Protein AF-0000000066216600 (afdb_homodimer)

Organism: Streptomyces coelicolor (strain ATCC BAA-471 / A3(2) / M145) (NCBI:txid100226)

pLDDT: mean 81.57, std 23.66, range [32.12, 98.88]

Nearest PDB structures (foldseek):
  4dam-assembly2_H  TM=9.695E-01  e=1.924E-20  Streptomyces coelicolor
  4dam-assembly1_B  TM=9.588E-01  e=8.664E-20  Streptomyces coelicolor
  4dam-assembly2_E  TM=9.273E-01  e=1.691E-19  Streptomyces coelicolor
  7f5y-assembly1_B-2  TM=8.969E-01  e=2.920E-12  Mycobacterium tuberculosis H37Rv
  3a5u-assembly1_A-2  TM=8.665E-01  e=4.738E-11  Mycolicibacterium smegmatis MC2 155

Structure (mmCIF, N/CA/C/O backbone):
data_AF-0000000066216600-model_v1
#
loop_
_entity.id
_entity.type
_entity.pdbx_description
1 polymer 'Single-stranded DNA-binding protein 1'
#
loop_
_atom_site.group_PDB
_atom_site.id
_atom_site.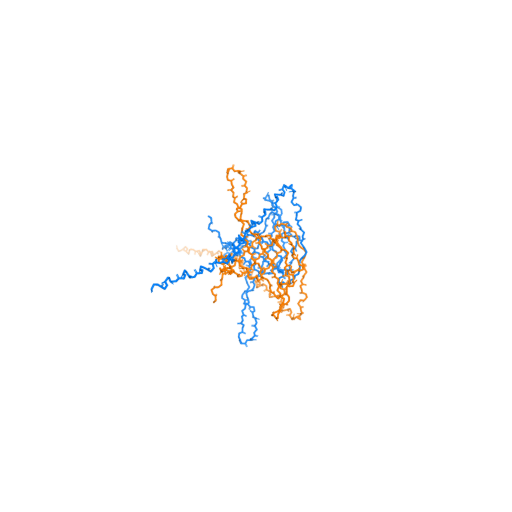type_symbol
_atom_site.label_atom_id
_atom_site.label_alt_id
_atom_site.label_comp_id
_atom_site.label_asym_id
_atom_site.label_entity_id
_atom_site.label_seq_id
_atom_site.pdbx_PDB_ins_code
_atom_site.Cartn_x
_atom_site.Cartn_y
_atom_site.Cartn_z
_atom_site.occupancy
_atom_site.B_iso_or_equiv
_atom_site.auth_seq_id
_atom_site.auth_comp_id
_atom_site.auth_asym_id
_atom_site.auth_atom_id
_atom_site.pdbx_PDB_model_num
ATOM 1 N N . MET A 1 1 ? 16.781 1.41 16.281 1 51.78 1 MET A N 1
ATOM 2 C CA . MET A 1 1 ? 15.766 2.422 16.031 1 51.78 1 MET A CA 1
ATOM 3 C C . MET A 1 1 ? 14.367 1.808 16.078 1 51.78 1 MET A C 1
ATOM 5 O O . MET A 1 1 ? 14.07 0.881 15.328 1 51.78 1 MET A O 1
ATOM 9 N N . ASN A 1 2 ? 13.555 1.919 17.234 1 74.75 2 ASN A N 1
ATOM 10 C CA . ASN A 1 2 ? 12.281 1.439 17.781 1 74.75 2 ASN A CA 1
ATOM 11 C C . ASN A 1 2 ? 11.094 2.074 17.062 1 74.75 2 ASN A C 1
ATOM 13 O O . ASN A 1 2 ? 10.359 2.861 17.656 1 74.75 2 ASN A O 1
ATOM 17 N N . GLU A 1 3 ? 11.023 2.059 15.641 1 87 3 GLU A N 1
ATOM 18 C CA . GLU A 1 3 ? 9.914 2.666 14.906 1 87 3 GLU A CA 1
ATOM 19 C C . GLU A 1 3 ? 8.773 1.675 14.719 1 87 3 GLU A C 1
ATOM 21 O O . GLU A 1 3 ? 9 0.468 14.617 1 87 3 GLU A O 1
ATOM 26 N N . THR A 1 4 ? 7.547 2.264 14.852 1 94.94 4 THR A N 1
ATOM 27 C CA . THR A 1 4 ? 6.355 1.477 14.547 1 94.94 4 THR A CA 1
ATOM 28 C C . THR A 1 4 ? 5.934 1.67 13.094 1 94.94 4 THR A C 1
ATOM 30 O O . THR A 1 4 ? 5.477 2.75 12.711 1 94.94 4 THR A O 1
ATOM 33 N N . MET A 1 5 ? 6.191 0.545 12.312 1 96.25 5 MET A N 1
ATOM 34 C CA . MET A 1 5 ? 5.746 0.57 10.922 1 96.25 5 MET A CA 1
ATOM 35 C C . MET A 1 5 ? 4.312 0.067 10.805 1 96.25 5 MET A C 1
ATOM 37 O O . MET A 1 5 ? 3.961 -0.966 11.375 1 96.25 5 MET A O 1
ATOM 41 N N . ILE A 1 6 ? 3.445 0.837 10.078 1 97.44 6 ILE A N 1
ATOM 42 C CA . ILE A 1 6 ? 2.064 0.407 9.875 1 97.44 6 ILE A CA 1
ATOM 43 C C . ILE A 1 6 ? 1.71 0.484 8.391 1 97.44 6 ILE A C 1
ATOM 45 O O . ILE A 1 6 ? 2.441 1.087 7.602 1 97.44 6 ILE A O 1
ATOM 49 N N . CYS A 1 7 ? 0.667 -0.237 8.047 1 98.25 7 CYS A N 1
ATOM 50 C CA . CYS A 1 7 ? -0.015 -0.102 6.766 1 98.25 7 CYS A CA 1
ATOM 51 C C . CYS A 1 7 ? -1.488 0.235 6.965 1 98.25 7 CYS A C 1
ATOM 53 O O . CYS A 1 7 ? -2.199 -0.469 7.684 1 98.25 7 CYS A O 1
ATOM 55 N N . ALA A 1 8 ? -1.918 1.329 6.348 1 98.19 8 ALA A N 1
ATOM 56 C CA . ALA A 1 8 ? -3.305 1.775 6.453 1 98.19 8 ALA A CA 1
ATOM 57 C C . ALA A 1 8 ? -3.973 1.826 5.082 1 98.19 8 ALA A C 1
ATOM 59 O O . ALA A 1 8 ? -3.379 2.307 4.113 1 98.19 8 ALA A O 1
ATOM 60 N N . VAL A 1 9 ? -5.141 1.225 5.051 1 98.25 9 VAL A N 1
ATOM 61 C CA . VAL A 1 9 ? -5.973 1.313 3.857 1 98.25 9 VAL A CA 1
ATOM 62 C C . VAL A 1 9 ? -7.195 2.18 4.145 1 98.25 9 VAL A C 1
ATOM 64 O O . VAL A 1 9 ? -7.973 1.89 5.059 1 98.25 9 VAL A O 1
ATOM 67 N N . GLY A 1 10 ? -7.316 3.289 3.383 1 98.44 10 GLY A N 1
ATOM 68 C CA . GLY A 1 10 ? -8.391 4.234 3.631 1 98.44 10 GLY A CA 1
ATOM 69 C C . GLY A 1 10 ? -8.633 5.184 2.473 1 98.44 10 GLY A C 1
ATOM 70 O O . GLY A 1 10 ? -8.32 4.863 1.324 1 98.44 10 GLY A O 1
ATOM 71 N N . ASN A 1 11 ? -9.359 6.258 2.797 1 98.62 11 ASN A N 1
ATOM 72 C CA . ASN A 1 11 ? -9.688 7.262 1.792 1 98.62 11 ASN A CA 1
ATOM 73 C C . ASN A 1 11 ? -9.078 8.617 2.131 1 98.62 11 ASN A C 1
ATOM 75 O O . ASN A 1 11 ? -9.062 9.023 3.293 1 98.62 11 ASN A O 1
ATOM 79 N N . VAL A 1 12 ? -8.594 9.172 1.104 1 98.81 12 VAL A N 1
ATOM 80 C CA . VAL A 1 12 ? -8.141 10.555 1.261 1 98.81 12 VAL A CA 1
ATOM 81 C C . VAL A 1 12 ? -9.305 11.438 1.703 1 98.81 12 VAL A C 1
ATOM 83 O O . VAL A 1 12 ? -10.312 11.555 0.992 1 98.81 12 VAL A O 1
ATOM 86 N N . ALA A 1 13 ? -9.102 12.102 2.83 1 98.75 13 ALA A N 1
ATOM 87 C CA . ALA A 1 13 ? -10.227 12.828 3.412 1 98.75 13 ALA A CA 1
ATOM 88 C C . ALA A 1 13 ? -10.117 14.328 3.135 1 98.75 13 ALA A C 1
ATOM 90 O O . ALA A 1 13 ? -11.117 15.055 3.199 1 98.75 13 ALA A O 1
ATOM 91 N N . THR A 1 14 ? -8.953 14.836 2.926 1 98.62 14 THR A N 1
ATOM 92 C CA . THR A 1 14 ? -8.742 16.25 2.604 1 98.62 14 THR A CA 1
ATOM 93 C C . THR A 1 14 ? -7.84 16.391 1.378 1 98.62 14 THR A C 1
ATOM 95 O O . THR A 1 14 ? -7.078 15.477 1.052 1 98.62 14 THR A O 1
ATOM 98 N N . THR A 1 15 ? -7.988 17.531 0.771 1 98.19 15 THR A N 1
ATOM 99 C CA . THR A 1 15 ? -7.113 17.812 -0.36 1 98.19 15 THR A CA 1
ATOM 100 C C . THR A 1 15 ? -5.648 17.797 0.071 1 98.19 15 THR A C 1
ATOM 102 O O . THR A 1 15 ? -5.281 18.422 1.067 1 98.19 15 THR A O 1
ATOM 105 N N . PRO A 1 16 ? -4.863 17.047 -0.662 1 98.56 16 PRO A N 1
ATOM 106 C CA . PRO A 1 16 ? -3.438 17.078 -0.334 1 98.56 16 PRO A CA 1
ATOM 107 C C . PRO A 1 16 ? -2.842 18.484 -0.43 1 98.56 16 PRO A C 1
ATOM 109 O O . PRO A 1 16 ? -3.074 19.188 -1.414 1 98.56 16 PRO A O 1
ATOM 112 N N . VAL A 1 17 ? -2.113 18.844 0.587 1 98.38 17 VAL A N 1
ATOM 113 C CA . VAL A 1 17 ? -1.479 20.156 0.638 1 98.38 17 VAL A CA 1
ATOM 114 C C . VAL A 1 17 ? 0.023 20.016 0.402 1 98.38 17 VAL A C 1
ATOM 116 O O . VAL A 1 17 ? 0.729 19.406 1.203 1 98.38 17 VAL A O 1
ATOM 119 N N . PHE A 1 18 ? 0.408 20.609 -0.666 1 97.94 18 PHE A N 1
ATOM 120 C CA . PHE A 1 18 ? 1.815 20.562 -1.044 1 97.94 18 PHE A CA 1
ATOM 121 C C . PHE A 1 18 ? 2.564 21.781 -0.505 1 97.94 18 PHE A C 1
ATOM 123 O O . PHE A 1 18 ? 2.043 22.891 -0.526 1 97.94 18 PHE A O 1
ATOM 130 N N . ARG A 1 19 ? 3.729 21.5 0.059 1 97.06 19 ARG A N 1
ATOM 131 C CA . ARG A 1 19 ? 4.609 22.578 0.498 1 97.06 19 ARG A CA 1
ATOM 132 C C . ARG A 1 19 ? 6.039 22.344 0.029 1 97.06 19 ARG A C 1
ATOM 134 O O . ARG A 1 19 ? 6.523 21.203 0.044 1 97.06 19 ARG A O 1
ATOM 141 N N . ASP A 1 20 ? 6.629 23.375 -0.402 1 94.94 20 ASP A N 1
ATOM 142 C CA . ASP A 1 20 ? 8.055 23.344 -0.702 1 94.94 20 ASP A CA 1
ATOM 143 C C . ASP A 1 20 ? 8.867 23.922 0.453 1 94.94 20 ASP A C 1
ATOM 145 O O . ASP A 1 20 ? 8.922 25.141 0.634 1 94.94 20 ASP A O 1
ATOM 149 N N . LEU A 1 21 ? 9.484 23.062 1.199 1 92.38 21 LEU A N 1
ATOM 150 C CA . LEU A 1 21 ? 10.227 23.453 2.391 1 92.38 21 LEU A CA 1
ATOM 151 C C . LEU A 1 21 ? 11.727 23.516 2.105 1 92.38 21 LEU A C 1
ATOM 153 O O . LEU A 1 21 ? 12.172 23.078 1.037 1 92.38 21 LEU A O 1
ATOM 157 N N . ALA A 1 22 ? 12.508 24.062 3.021 1 92.94 22 ALA A N 1
ATOM 158 C CA . ALA A 1 22 ? 13.961 24.141 2.883 1 92.94 22 ALA A CA 1
ATOM 159 C C . ALA A 1 22 ? 14.562 22.75 2.697 1 92.94 22 ALA A C 1
ATOM 161 O O . ALA A 1 22 ? 15.516 22.578 1.93 1 92.94 22 ALA A O 1
ATOM 162 N N . ASN A 1 23 ? 13.828 21.766 3.301 1 93.25 23 ASN A N 1
ATOM 163 C CA . ASN A 1 23 ? 14.359 20.406 3.248 1 93.25 23 ASN A CA 1
ATOM 164 C C . ASN A 1 23 ? 13.758 19.609 2.088 1 93.25 23 ASN A C 1
ATOM 166 O O . ASN A 1 23 ? 13.984 18.406 1.972 1 93.25 23 ASN A O 1
ATOM 170 N N . GLY A 1 24 ? 13.023 20.328 1.268 1 95.44 24 GLY A N 1
ATOM 171 C CA . GLY A 1 24 ? 12.461 19.688 0.092 1 95.44 24 GLY A CA 1
ATOM 172 C C . GLY A 1 24 ? 10.938 19.672 0.097 1 95.44 24 GLY A C 1
ATOM 173 O O . GLY A 1 24 ? 10.312 20.203 1.012 1 95.44 24 GLY A O 1
ATOM 174 N N . PRO A 1 25 ? 10.414 19.047 -0.981 1 97.12 25 PRO A N 1
ATOM 175 C CA . PRO A 1 25 ? 8.961 19.016 -1.12 1 97.12 25 PRO A CA 1
ATOM 176 C C . PRO A 1 25 ? 8.289 18.156 -0.048 1 97.12 25 PRO A C 1
ATOM 178 O O . PRO A 1 25 ? 8.844 17.141 0.377 1 97.12 25 PRO A O 1
ATOM 181 N N . SER A 1 26 ? 7.164 18.516 0.415 1 98.19 26 SER A N 1
ATOM 182 C CA . SER A 1 26 ? 6.336 17.781 1.368 1 98.19 26 SER A CA 1
ATOM 183 C C . SER A 1 26 ? 4.855 17.906 1.023 1 98.19 26 SER A C 1
ATOM 185 O O . SER A 1 26 ? 4.422 18.938 0.494 1 98.19 26 SER A O 1
ATOM 187 N N . VAL A 1 27 ? 4.133 16.844 1.239 1 98.5 27 VAL A N 1
ATOM 188 C CA . VAL A 1 27 ? 2.684 16.875 1.089 1 98.5 27 VAL A CA 1
ATOM 189 C C . VAL A 1 27 ? 2.021 16.266 2.318 1 98.5 27 VAL A C 1
ATOM 191 O O . VAL A 1 27 ? 2.574 15.344 2.936 1 98.5 27 VAL A O 1
ATOM 194 N N . ARG A 1 28 ? 0.926 16.734 2.695 1 98.44 28 ARG A N 1
ATOM 195 C CA . ARG A 1 28 ? 0.168 16.141 3.793 1 98.44 28 ARG A CA 1
ATOM 196 C C . ARG A 1 28 ? -1.319 16.078 3.461 1 98.44 28 ARG A C 1
ATOM 198 O O . ARG A 1 28 ? -1.835 16.938 2.734 1 98.44 28 ARG A O 1
ATOM 205 N N . PHE A 1 29 ? -2.012 15.148 3.934 1 98.62 29 PHE A N 1
ATOM 206 C CA . PHE A 1 29 ? -3.461 15.008 3.834 1 98.62 29 PHE A CA 1
ATOM 207 C C . PHE A 1 29 ? -4.004 14.156 4.973 1 98.62 29 PHE A C 1
ATOM 209 O O . PHE A 1 29 ? -3.24 13.469 5.66 1 98.62 29 PHE A O 1
ATOM 216 N N . ARG A 1 30 ? -5.254 14.281 5.211 1 98.62 30 ARG A N 1
ATOM 217 C CA . ARG A 1 30 ? -5.918 13.43 6.195 1 98.62 30 ARG A CA 1
ATOM 218 C C . ARG A 1 30 ? -6.434 12.148 5.547 1 98.62 30 ARG A C 1
ATOM 220 O O . ARG A 1 30 ? -6.973 12.18 4.441 1 98.62 30 ARG A O 1
ATOM 227 N N . LEU A 1 31 ? -6.176 11.094 6.188 1 98.75 31 LEU A N 1
ATOM 228 C CA . LEU A 1 31 ? -6.633 9.773 5.766 1 98.75 31 LEU A CA 1
ATOM 229 C C . LEU A 1 31 ? -7.723 9.25 6.699 1 98.75 31 LEU A C 1
ATOM 231 O O . LEU A 1 31 ? -7.535 9.203 7.918 1 98.75 31 LEU A O 1
ATOM 235 N N . ALA A 1 32 ? -8.844 8.914 6.141 1 98.75 32 ALA A N 1
ATOM 236 C CA . ALA A 1 32 ? -9.922 8.273 6.887 1 98.75 32 ALA A CA 1
ATOM 237 C C . ALA A 1 32 ? -9.875 6.754 6.727 1 98.75 32 ALA A C 1
ATOM 239 O O . ALA A 1 32 ? -9.984 6.238 5.613 1 98.75 32 ALA A O 1
ATOM 240 N N . VAL A 1 33 ? -9.695 6.027 7.805 1 97.88 33 VAL A N 1
ATOM 241 C CA . VAL A 1 33 ? -9.641 4.57 7.793 1 97.88 33 VAL A CA 1
ATOM 242 C C . VAL A 1 33 ? -10.773 4 8.641 1 97.88 33 VAL A C 1
ATOM 244 O O . VAL A 1 33 ? -10.781 4.16 9.867 1 97.88 33 VAL A O 1
ATOM 247 N N . THR A 1 34 ? -11.68 3.328 8.008 1 95.06 34 THR A N 1
ATOM 248 C CA . THR A 1 34 ? -12.844 2.781 8.703 1 95.06 34 THR A CA 1
ATOM 249 C C . THR A 1 34 ? -12.805 1.255 8.695 1 95.06 34 THR A C 1
ATOM 251 O O . THR A 1 34 ? -12.766 0.635 7.633 1 95.06 34 THR A O 1
ATOM 254 N N . ALA A 1 35 ? -12.75 0.653 9.875 1 89.56 35 ALA A N 1
ATOM 255 C CA . ALA A 1 35 ? -12.844 -0.801 9.984 1 89.56 35 ALA A CA 1
ATOM 256 C C . ALA A 1 35 ? -14.281 -1.272 9.789 1 89.56 35 ALA A C 1
ATOM 258 O O . ALA A 1 35 ? -15.227 -0.596 10.203 1 89.56 35 ALA A O 1
ATOM 259 N N . ARG A 1 36 ? -14.398 -2.365 9.07 1 90.19 36 ARG A N 1
ATOM 260 C CA . ARG A 1 36 ? -15.734 -2.936 8.914 1 90.19 36 ARG A CA 1
ATOM 261 C C . ARG A 1 36 ? -15.867 -4.242 9.688 1 90.19 36 ARG A C 1
ATOM 263 O O . ARG A 1 36 ? -14.875 -4.934 9.93 1 90.19 36 ARG A O 1
ATOM 270 N N . TYR A 1 37 ? -17.094 -4.488 10.234 1 89.88 37 TYR A N 1
ATOM 271 C CA . TYR A 1 37 ? -17.344 -5.742 10.922 1 89.88 37 TYR A CA 1
ATOM 272 C C . TYR A 1 37 ? -18.688 -6.324 10.516 1 89.88 37 TYR A C 1
ATOM 274 O O . TYR A 1 37 ? -19.562 -5.602 10.023 1 89.88 37 TYR A O 1
ATOM 282 N N . TRP A 1 38 ? -18.734 -7.617 10.672 1 89.81 38 TRP A N 1
ATOM 283 C CA . TRP A 1 38 ? -19.969 -8.328 10.344 1 89.81 38 TRP A CA 1
ATOM 284 C C . TRP A 1 38 ? -20.984 -8.203 11.477 1 89.81 38 TRP A C 1
ATOM 286 O O . TRP A 1 38 ? -20.734 -8.656 12.594 1 89.81 38 TRP A O 1
ATOM 296 N N . ASP A 1 39 ? -22.047 -7.516 11.047 1 90.44 39 ASP A N 1
ATOM 297 C CA . ASP A 1 39 ? -23.172 -7.398 11.969 1 90.44 39 ASP A CA 1
ATOM 298 C C . ASP A 1 39 ? -24.156 -8.562 11.797 1 90.44 39 ASP A C 1
ATOM 300 O O . ASP A 1 39 ? -24.906 -8.602 10.82 1 90.44 39 ASP A O 1
ATOM 304 N N . ARG A 1 40 ? -24.172 -9.453 12.695 1 91.56 40 ARG A N 1
ATOM 305 C CA . ARG A 1 40 ? -24.984 -10.664 12.625 1 91.56 40 ARG A CA 1
ATOM 306 C C . ARG A 1 40 ? -26.469 -10.32 12.641 1 91.56 40 ARG A C 1
ATOM 308 O O . ARG A 1 40 ? -27.266 -10.961 11.945 1 91.56 40 ARG A O 1
ATOM 315 N N . GLU A 1 41 ? -26.812 -9.406 13.43 1 90.75 41 GLU A N 1
ATOM 316 C CA . GLU A 1 41 ? -28.219 -9.016 13.531 1 90.75 41 GLU A CA 1
ATOM 317 C C . GLU A 1 41 ? -28.719 -8.43 12.211 1 90.75 41 GLU A C 1
ATOM 319 O O . GLU A 1 41 ? -29.844 -8.734 11.789 1 90.75 41 GLU A O 1
ATOM 324 N N . LYS A 1 42 ? -27.859 -7.641 11.609 1 90.44 42 LYS A N 1
ATOM 325 C CA . LYS A 1 42 ? -28.25 -6.996 10.352 1 90.44 42 LYS A CA 1
ATOM 326 C C . LYS A 1 42 ? -27.828 -7.844 9.156 1 90.44 42 LYS A C 1
ATOM 328 O O . LYS A 1 42 ? -28.172 -7.527 8.016 1 90.44 42 LYS A O 1
ATOM 333 N N . ASN A 1 43 ? -27.141 -8.875 9.406 1 90.94 43 ASN A N 1
ATOM 334 C CA . ASN A 1 43 ? -26.609 -9.734 8.352 1 90.94 43 ASN A CA 1
ATOM 335 C C . ASN A 1 43 ? -25.922 -8.914 7.266 1 90.94 43 ASN A C 1
ATOM 337 O O . ASN A 1 43 ? -26.219 -9.086 6.078 1 90.94 43 ASN A O 1
ATOM 341 N N . ALA A 1 44 ? -25.219 -7.957 7.727 1 90.69 44 ALA A N 1
ATOM 342 C CA . ALA A 1 44 ? -24.516 -7.066 6.797 1 90.69 44 ALA A CA 1
ATOM 343 C C . ALA A 1 44 ? -23.203 -6.578 7.383 1 90.69 44 ALA A C 1
ATOM 345 O O . ALA A 1 44 ? -23.031 -6.562 8.602 1 90.69 44 ALA A O 1
ATOM 346 N N . TRP A 1 45 ? -22.328 -6.328 6.477 1 88.56 45 TRP A N 1
ATOM 347 C CA . TRP A 1 45 ? -21.109 -5.629 6.898 1 88.56 45 TRP A CA 1
ATOM 348 C C . TRP A 1 45 ? -21.438 -4.195 7.32 1 88.56 45 TRP A C 1
ATOM 350 O O . TRP A 1 45 ? -22.188 -3.494 6.637 1 88.56 45 TRP A O 1
ATOM 360 N N . THR A 1 46 ? -20.922 -3.869 8.547 1 90.88 46 THR A N 1
ATOM 361 C CA . THR A 1 46 ? -21.203 -2.549 9.094 1 90.88 46 THR A CA 1
ATOM 362 C C . THR A 1 46 ? -19.922 -1.788 9.367 1 90.88 46 THR A C 1
ATOM 364 O O . THR A 1 46 ? -18.906 -2.385 9.75 1 90.88 46 THR A O 1
ATOM 367 N N . ASP A 1 47 ? -20.062 -0.442 9.164 1 89.81 47 ASP A N 1
ATOM 368 C CA . ASP A 1 47 ? -18.906 0.414 9.43 1 89.81 47 ASP A CA 1
ATOM 369 C C . ASP A 1 47 ? -18.672 0.571 10.93 1 89.81 47 ASP A C 1
ATOM 371 O O . ASP A 1 47 ? -19.609 0.805 11.688 1 89.81 47 ASP A O 1
ATOM 375 N N . GLY A 1 48 ? -17.391 0.321 11.32 1 91.31 48 GLY A N 1
ATOM 376 C CA . GLY A 1 48 ? -16.984 0.607 12.688 1 91.31 48 GLY A CA 1
ATOM 377 C C . GLY A 1 48 ? -16.422 2.002 12.867 1 91.31 48 GLY A C 1
ATOM 378 O O . GLY A 1 48 ? -16.859 2.945 12.203 1 91.31 48 GLY A O 1
ATOM 379 N N . HIS A 1 49 ? -15.547 2.152 13.852 1 92.75 49 HIS A N 1
ATOM 380 C CA . HIS A 1 49 ? -14.898 3.424 14.148 1 92.75 49 HIS A CA 1
ATOM 381 C C . HIS A 1 49 ? -13.969 3.848 13.023 1 92.75 49 HIS A C 1
ATOM 383 O O . HIS A 1 49 ? -13.227 3.025 12.477 1 92.75 49 HIS A O 1
ATOM 389 N N . THR A 1 50 ? -14.031 5.129 12.672 1 95.19 50 THR A N 1
ATOM 390 C CA . THR A 1 50 ? -13.125 5.699 11.672 1 95.19 50 THR A CA 1
ATOM 391 C C . THR A 1 50 ? -11.914 6.336 12.344 1 95.19 50 THR A C 1
ATOM 393 O O . THR A 1 50 ? -12.062 7.258 13.156 1 95.19 50 THR A O 1
ATOM 396 N N . ASN A 1 51 ? -10.742 5.797 12.062 1 96 51 ASN A N 1
ATOM 397 C CA . ASN A 1 51 ? -9.492 6.426 12.453 1 96 51 ASN A CA 1
ATOM 398 C C . ASN A 1 51 ? -9.031 7.457 11.422 1 96 51 ASN A C 1
ATOM 400 O O . ASN A 1 51 ? -9.109 7.211 10.219 1 96 51 ASN A O 1
ATOM 404 N N . PHE A 1 52 ? -8.656 8.547 11.992 1 96.88 52 PHE A N 1
ATOM 405 C CA . PHE A 1 52 ? -8.055 9.539 11.109 1 96.88 52 PHE A CA 1
ATOM 406 C C . PHE A 1 52 ? -6.559 9.664 11.367 1 96.88 52 PHE A C 1
ATOM 408 O O . PHE A 1 52 ? -6.125 9.695 12.523 1 96.88 52 PHE A O 1
ATOM 415 N N . PHE A 1 53 ? -5.832 9.695 10.305 1 98.06 53 PHE A N 1
ATOM 416 C CA . PHE A 1 53 ? -4.391 9.914 10.344 1 98.06 53 PHE A CA 1
ATOM 417 C C . PHE A 1 53 ? -4.008 11.141 9.523 1 98.06 53 PHE A C 1
ATOM 419 O O . PHE A 1 53 ? -4.613 11.414 8.484 1 98.06 53 PHE A O 1
ATOM 426 N N . THR A 1 54 ? -3.041 11.875 9.992 1 98 54 THR A N 1
ATOM 427 C CA . THR A 1 54 ? -2.344 12.789 9.094 1 98 54 THR A CA 1
ATOM 428 C C . THR A 1 54 ? -1.198 12.07 8.383 1 98 54 THR A C 1
ATOM 430 O O . THR A 1 54 ? -0.294 11.539 9.023 1 98 54 THR A O 1
ATOM 433 N N . VAL A 1 55 ? -1.226 12.016 7.082 1 98.81 55 VAL A N 1
ATOM 434 C CA . VAL A 1 55 ? -0.176 11.375 6.297 1 98.81 55 VAL A CA 1
ATOM 435 C C . VAL A 1 55 ? 0.792 12.43 5.77 1 98.81 55 VAL A C 1
ATOM 437 O O . VAL A 1 55 ? 0.369 13.438 5.199 1 98.81 55 VAL A O 1
ATOM 440 N N . TRP A 1 56 ? 2.049 12.156 6.023 1 98.44 56 TRP A N 1
ATOM 441 C CA . TRP A 1 56 ? 3.129 12.992 5.504 1 98.44 56 TRP A CA 1
ATOM 442 C C . TRP A 1 56 ? 3.943 12.234 4.457 1 98.44 56 TRP A C 1
ATOM 444 O O . TRP A 1 56 ? 4.289 11.07 4.656 1 98.44 56 TRP A O 1
ATOM 454 N N . ALA A 1 57 ? 4.176 12.867 3.363 1 98.62 57 ALA A N 1
ATOM 455 C CA . ALA A 1 57 ? 5.07 12.352 2.334 1 98.62 57 ALA A CA 1
ATOM 456 C C . ALA A 1 57 ? 6.113 13.391 1.936 1 98.62 57 ALA A C 1
ATOM 458 O O . ALA A 1 57 ? 5.805 14.586 1.844 1 98.62 57 ALA A O 1
ATOM 459 N N . ASN A 1 58 ? 7.305 12.922 1.685 1 98.19 58 ASN A N 1
ATOM 460 C CA . ASN A 1 58 ? 8.414 13.82 1.359 1 98.19 58 ASN A CA 1
ATOM 461 C C . ASN A 1 58 ? 9.102 13.414 0.062 1 98.19 58 ASN A C 1
ATOM 463 O O . ASN A 1 58 ? 8.758 12.391 -0.532 1 98.19 58 ASN A O 1
ATOM 467 N N . ARG A 1 59 ? 9.898 14.352 -0.426 1 96.31 59 ARG A N 1
ATOM 468 C CA . ARG A 1 59 ? 10.719 14.109 -1.604 1 96.31 59 ARG A CA 1
ATOM 469 C C . ARG A 1 59 ? 9.859 13.742 -2.809 1 96.31 59 ARG A C 1
ATOM 471 O O . ARG A 1 59 ? 8.867 14.422 -3.098 1 96.31 59 ARG A O 1
ATOM 478 N N . GLN A 1 60 ? 10.305 12.766 -3.527 1 96.62 60 GLN A N 1
ATOM 479 C CA . GLN A 1 60 ? 9.633 12.445 -4.777 1 96.62 60 GLN A CA 1
ATOM 480 C C . GLN A 1 60 ? 8.211 11.953 -4.52 1 96.62 60 GLN A C 1
ATOM 482 O O . GLN A 1 60 ? 7.305 12.211 -5.32 1 96.62 60 GLN A O 1
ATOM 487 N N . LEU A 1 61 ? 8.031 11.219 -3.434 1 98.31 61 LEU A N 1
ATOM 488 C CA . LEU A 1 61 ? 6.695 10.758 -3.074 1 98.31 61 LEU A CA 1
ATOM 489 C C . LEU A 1 61 ? 5.746 11.938 -2.893 1 98.31 61 LEU A C 1
ATOM 491 O O . LEU A 1 61 ? 4.578 11.867 -3.285 1 98.31 61 LEU A O 1
ATOM 495 N N . ALA A 1 62 ? 6.262 12.992 -2.32 1 98.56 62 ALA A N 1
ATOM 496 C CA . ALA A 1 62 ? 5.441 14.188 -2.137 1 98.56 62 ALA A CA 1
ATOM 497 C C . ALA A 1 62 ? 5 14.758 -3.48 1 98.56 62 ALA A C 1
ATOM 499 O O . ALA A 1 62 ? 3.812 15.023 -3.688 1 98.56 62 ALA A O 1
ATOM 500 N N . THR A 1 63 ? 5.914 14.969 -4.352 1 97.44 63 THR A N 1
ATOM 501 C CA . THR A 1 63 ? 5.641 15.531 -5.668 1 97.44 63 THR A CA 1
ATOM 502 C C . THR A 1 63 ? 4.652 14.656 -6.434 1 97.44 63 THR A C 1
ATOM 504 O O . THR A 1 63 ? 3.654 15.156 -6.965 1 97.44 63 THR A O 1
ATOM 507 N N . ASN A 1 64 ? 4.902 13.383 -6.465 1 98.38 64 ASN A N 1
ATOM 508 C CA . ASN A 1 64 ? 4.051 12.453 -7.199 1 98.38 64 ASN A CA 1
ATOM 509 C C . ASN A 1 64 ? 2.65 12.383 -6.598 1 98.38 64 ASN A C 1
ATOM 511 O O . ASN A 1 64 ? 1.658 12.352 -7.328 1 98.38 64 ASN A O 1
ATOM 515 N N . ALA A 1 65 ? 2.576 12.289 -5.258 1 98.56 65 ALA A N 1
ATOM 516 C CA . ALA A 1 65 ? 1.285 12.18 -4.582 1 98.56 65 ALA A CA 1
ATOM 517 C C . ALA A 1 65 ? 0.429 13.422 -4.828 1 98.56 65 ALA A C 1
ATOM 519 O O . ALA A 1 65 ? -0.786 13.312 -5.016 1 98.56 65 ALA A O 1
ATOM 520 N N . SER A 1 66 ? 1.078 14.516 -4.805 1 97.56 66 SER A N 1
ATOM 521 C CA . SER A 1 66 ? 0.359 15.766 -5.016 1 97.56 66 SER A CA 1
ATOM 522 C C . SER A 1 66 ? -0.315 15.797 -6.383 1 97.56 66 SER A C 1
ATOM 524 O O . SER A 1 66 ? -1.406 16.344 -6.531 1 97.56 66 SER A O 1
ATOM 526 N N . GLY A 1 67 ? 0.26 15.18 -7.324 1 96.88 67 GLY A N 1
ATOM 527 C CA . GLY A 1 67 ? -0.285 15.172 -8.672 1 96.88 67 GLY A CA 1
ATOM 528 C C . GLY A 1 67 ? -1.174 13.977 -8.945 1 96.88 67 GLY A C 1
ATOM 529 O O . GLY A 1 67 ? -1.772 13.867 -10.016 1 96.88 67 GLY A O 1
ATOM 530 N N . SER A 1 68 ? -1.306 13.125 -8 1 98.69 68 SER A N 1
ATOM 531 C CA . SER A 1 68 ? -2 11.867 -8.273 1 98.69 68 SER A CA 1
ATOM 532 C C . SER A 1 68 ? -3.252 11.734 -7.41 1 98.69 68 SER A C 1
ATOM 534 O O . SER A 1 68 ? -4.246 11.148 -7.844 1 98.69 68 SER A O 1
ATOM 536 N N . LEU A 1 69 ? -3.227 12.273 -6.23 1 98.69 69 LEU A N 1
ATOM 537 C CA . LEU A 1 69 ? -4.258 11.969 -5.242 1 98.69 69 LEU A CA 1
ATOM 538 C C . LEU A 1 69 ? -5.312 13.07 -5.207 1 98.69 69 LEU A C 1
ATOM 540 O O . LEU A 1 69 ? -4.988 14.25 -5.32 1 98.69 69 LEU A O 1
ATOM 544 N N . ALA A 1 70 ? -6.496 12.703 -5.012 1 98.44 70 ALA A N 1
ATOM 545 C CA . ALA A 1 70 ? -7.629 13.609 -4.812 1 98.44 70 ALA A CA 1
ATOM 546 C C . ALA A 1 70 ? -8.484 13.156 -3.631 1 98.44 70 ALA A C 1
ATOM 548 O O . ALA A 1 70 ? -8.414 12 -3.211 1 98.44 70 ALA A O 1
ATOM 549 N N . VAL A 1 71 ? -9.227 14.109 -3.129 1 98.56 71 VAL A N 1
ATOM 550 C CA . VAL A 1 71 ? -10.164 13.789 -2.053 1 98.56 71 VAL A CA 1
ATOM 551 C C . VAL A 1 71 ? -11.07 12.633 -2.48 1 98.56 71 VAL A C 1
ATOM 553 O O . VAL A 1 71 ? -11.578 12.625 -3.605 1 98.56 71 VAL A O 1
ATOM 556 N N . GLY A 1 72 ? -11.203 11.633 -1.628 1 98.12 72 GLY A N 1
ATOM 557 C CA . GLY A 1 72 ? -12.086 10.516 -1.905 1 98.12 72 GLY A CA 1
ATOM 558 C C . GLY A 1 72 ? -11.359 9.305 -2.457 1 98.12 72 GLY A C 1
ATOM 559 O O . GLY A 1 72 ? -11.898 8.195 -2.453 1 98.12 72 GLY A O 1
ATOM 560 N N . ASP A 1 73 ? -10.188 9.523 -2.941 1 98.5 73 ASP A N 1
ATOM 561 C CA . ASP A 1 73 ? -9.422 8.414 -3.516 1 98.5 73 ASP A CA 1
ATOM 562 C C . ASP A 1 73 ? -9.125 7.352 -2.461 1 98.5 73 ASP A C 1
ATOM 564 O O . ASP A 1 73 ? -8.719 7.676 -1.342 1 98.5 73 ASP A O 1
ATOM 568 N N . PRO A 1 74 ? -9.438 6.039 -2.73 1 98.56 74 PRO A N 1
ATOM 569 C CA . PRO A 1 74 ? -8.961 4.961 -1.865 1 98.56 74 PRO A CA 1
ATOM 570 C C . PRO A 1 74 ? -7.453 4.734 -1.987 1 98.56 74 PRO A C 1
ATOM 572 O O . PRO A 1 74 ? -6.926 4.648 -3.1 1 98.56 74 PRO A O 1
ATOM 575 N N . VAL A 1 75 ? -6.738 4.66 -0.885 1 98.88 75 VAL A N 1
ATOM 576 C CA . VAL A 1 75 ? -5.289 4.523 -0.968 1 98.88 75 VAL A CA 1
ATOM 577 C C . VAL A 1 75 ? -4.809 3.514 0.072 1 98.88 75 VAL A C 1
ATOM 579 O O . VAL A 1 75 ? -5.488 3.264 1.068 1 98.88 75 VAL A O 1
ATOM 582 N N . VAL A 1 76 ? -3.715 2.855 -0.2 1 98.81 76 VAL A N 1
ATOM 583 C CA . VAL A 1 76 ? -2.91 2.08 0.738 1 98.81 76 VAL A CA 1
ATOM 584 C C . VAL A 1 76 ? -1.659 2.867 1.12 1 98.81 76 VAL A C 1
ATOM 586 O O . VAL A 1 76 ? -0.914 3.322 0.248 1 98.81 76 VAL A O 1
ATOM 589 N N . VAL A 1 77 ? -1.426 3.092 2.371 1 98.88 77 VAL A N 1
ATOM 590 C CA . VAL A 1 77 ? -0.316 3.893 2.875 1 98.88 77 VAL A CA 1
ATOM 591 C C . VAL A 1 77 ? 0.545 3.053 3.814 1 98.88 77 VAL A C 1
ATOM 593 O O . VAL A 1 77 ? 0.043 2.492 4.789 1 98.88 77 VAL A O 1
ATOM 596 N N . GLN A 1 78 ? 1.805 2.893 3.49 1 98.69 78 GLN A N 1
ATOM 597 C CA . GLN A 1 78 ? 2.799 2.299 4.379 1 98.69 78 GLN A CA 1
ATOM 598 C C . GLN A 1 78 ? 3.729 3.363 4.953 1 98.69 78 GLN A C 1
ATOM 600 O O . GLN A 1 78 ? 4.234 4.215 4.219 1 98.69 78 GLN A O 1
ATOM 605 N N . GLY A 1 79 ? 3.9 3.338 6.305 1 98.5 79 GLY A N 1
ATOM 606 C CA . GLY A 1 79 ? 4.797 4.328 6.879 1 98.5 79 GLY A CA 1
ATOM 607 C C . GLY A 1 79 ? 4.977 4.172 8.375 1 98.5 79 GLY A C 1
ATOM 608 O O . GLY A 1 79 ? 4.523 3.186 8.961 1 98.5 79 GLY A O 1
ATOM 609 N N . ARG A 1 80 ? 5.742 5.074 8.969 1 97.94 80 ARG A N 1
ATOM 610 C CA . ARG A 1 80 ? 6.012 5.109 10.406 1 97.94 80 ARG A CA 1
ATOM 611 C C . ARG A 1 80 ? 4.926 5.883 11.148 1 97.94 80 ARG A C 1
ATOM 613 O O . ARG A 1 80 ? 4.602 7.012 10.781 1 97.94 80 ARG A O 1
ATOM 620 N N . LEU A 1 81 ? 4.406 5.234 12.18 1 97.81 81 LEU A N 1
ATOM 621 C CA . LEU A 1 81 ? 3.354 5.84 12.984 1 97.81 81 LEU A CA 1
ATOM 622 C C . LEU A 1 81 ? 3.951 6.68 14.109 1 97.81 81 LEU A C 1
ATOM 624 O O . LEU A 1 81 ? 4.852 6.223 14.82 1 97.81 81 LEU A O 1
ATOM 628 N N . LYS A 1 82 ? 3.482 7.883 14.234 1 95.94 82 LYS A N 1
ATOM 629 C CA . LYS A 1 82 ? 3.809 8.773 15.344 1 95.94 82 LYS A CA 1
ATOM 630 C C . LYS A 1 82 ? 2.545 9.281 16.031 1 95.94 82 LYS A C 1
ATOM 632 O O . LYS A 1 82 ? 1.76 10.016 15.422 1 95.94 82 LYS A O 1
ATOM 637 N N . VAL A 1 83 ? 2.355 8.836 17.25 1 94.38 83 VAL A N 1
ATOM 638 C CA . VAL A 1 83 ? 1.237 9.344 18.047 1 94.38 83 VAL A CA 1
ATOM 639 C C . VAL A 1 83 ? 1.713 10.469 18.953 1 94.38 83 VAL A C 1
ATOM 641 O O . VAL A 1 83 ? 2.668 10.305 19.719 1 94.38 83 VAL A O 1
ATOM 644 N N . ARG A 1 84 ? 1.101 11.586 18.797 1 89.94 84 ARG A N 1
ATOM 645 C CA . ARG A 1 84 ? 1.5 12.766 19.578 1 89.94 84 ARG A CA 1
ATOM 646 C C . ARG A 1 84 ? 0.33 13.312 20.375 1 89.94 84 ARG A C 1
ATOM 648 O O . ARG A 1 84 ? -0.826 13.188 19.969 1 89.94 84 ARG A O 1
ATOM 655 N N . THR A 1 85 ? 0.699 13.703 21.562 1 89.44 85 THR A N 1
ATOM 656 C CA . THR A 1 85 ? -0.269 14.406 22.391 1 89.44 85 THR A CA 1
ATOM 657 C C . THR A 1 85 ? 0.155 15.852 22.609 1 89.44 85 THR A C 1
ATOM 659 O O . THR A 1 85 ? 1.28 16.125 23.047 1 89.44 85 THR A O 1
ATOM 662 N N . ASP A 1 86 ? -0.63 16.672 22.078 1 83 86 ASP A N 1
ATOM 663 C CA . ASP A 1 86 ? -0.362 18.094 22.266 1 83 86 ASP A CA 1
ATOM 664 C C . ASP A 1 86 ? -1.429 18.734 23.141 1 83 86 ASP A C 1
ATOM 666 O O . ASP A 1 86 ? -2.566 18.266 23.203 1 83 86 ASP A O 1
ATOM 670 N N . VAL A 1 87 ? -0.898 19.656 24.047 1 83.5 87 VAL A N 1
ATOM 671 C CA . VAL A 1 87 ? -1.811 20.453 24.859 1 83.5 87 VAL A CA 1
ATOM 672 C C . VAL A 1 87 ? -1.987 21.844 24.266 1 83.5 87 VAL A C 1
ATOM 674 O O . VAL A 1 87 ? -1.021 22.594 24.141 1 83.5 87 VAL A O 1
ATOM 677 N N . ARG A 1 88 ? -3.121 21.984 23.656 1 74.44 88 ARG A N 1
ATOM 678 C CA . ARG A 1 88 ? -3.453 23.312 23.125 1 74.44 88 ARG A CA 1
ATOM 679 C C . ARG A 1 88 ? -4.648 23.906 23.844 1 74.44 88 ARG A C 1
ATOM 681 O O . ARG A 1 88 ? -5.715 23.297 23.922 1 74.44 88 ARG A O 1
ATOM 688 N N . GLU A 1 89 ? -4.379 25.125 24.203 1 80.25 89 GLU A N 1
ATOM 689 C CA . GLU A 1 89 ? -5.395 25.891 24.938 1 80.25 89 GLU A CA 1
ATOM 690 C C . GLU A 1 89 ? -5.988 25.062 26.078 1 80.25 89 GLU A C 1
ATOM 692 O O . GLU A 1 89 ? -7.207 25.047 26.266 1 80.25 89 GLU A O 1
ATOM 697 N N . GLY A 1 90 ? -5.195 24.375 26.594 1 82 90 GLY A N 1
ATOM 698 C CA . GLY A 1 90 ? -5.637 23.656 27.781 1 82 90 GLY A CA 1
ATOM 699 C C . GLY A 1 90 ? -6.262 22.312 27.453 1 82 90 GLY A C 1
ATOM 700 O O . GLY A 1 90 ? -6.641 21.562 28.359 1 82 90 GLY A O 1
ATOM 701 N N . GLN A 1 91 ? -6.473 22.062 26.125 1 82.62 91 GLN A N 1
ATOM 702 C CA . GLN A 1 91 ? -7.055 20.781 25.766 1 82.62 91 GLN A CA 1
ATOM 703 C C . GLN A 1 91 ? -6.02 19.859 25.109 1 82.62 91 GLN A C 1
ATOM 705 O O . GLN A 1 91 ? -5.301 20.281 24.203 1 82.62 91 GLN A O 1
ATOM 710 N N . SER A 1 92 ? -5.938 18.688 25.703 1 84.62 92 SER A N 1
ATOM 711 C CA . SER A 1 92 ? -5.047 17.672 25.172 1 84.62 92 SER A CA 1
ATOM 712 C C . SER A 1 92 ? -5.598 17.062 23.891 1 84.62 92 SER A C 1
ATOM 714 O O . SER A 1 92 ? -6.723 16.562 23.875 1 84.62 92 SER A O 1
ATOM 716 N N . ARG A 1 93 ? -4.844 17.422 22.844 1 85.94 93 ARG A N 1
ATOM 717 C CA . ARG A 1 93 ? -5.262 16.812 21.578 1 85.94 93 ARG A CA 1
ATOM 718 C C . ARG A 1 93 ? -4.242 15.789 21.094 1 85.94 93 ARG A C 1
ATOM 720 O O . ARG A 1 93 ? -3.043 16.078 21.047 1 85.94 93 ARG A O 1
ATOM 727 N N . THR A 1 94 ? -4.82 14.547 20.953 1 88.56 94 THR A N 1
ATOM 728 C CA . THR A 1 94 ? -3.971 13.477 20.438 1 88.56 94 THR A CA 1
ATOM 729 C C . THR A 1 94 ? -4.117 13.336 18.938 1 88.56 94 THR A C 1
ATOM 731 O O . THR A 1 94 ? -5.234 13.352 18.406 1 88.56 94 THR A O 1
ATOM 734 N N . SER A 1 95 ? -2.955 13.328 18.219 1 91.62 95 SER A N 1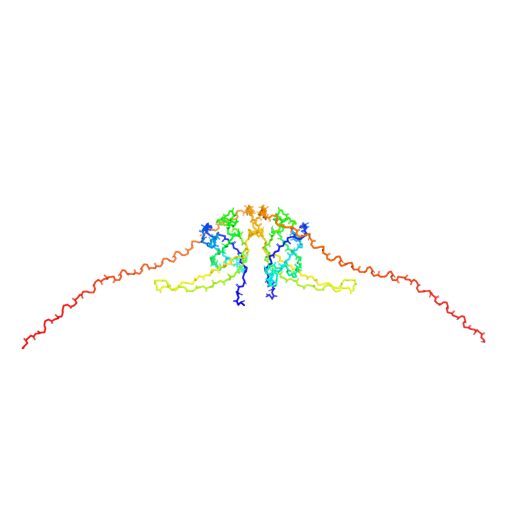
ATOM 735 C CA . SER A 1 95 ? -2.953 13.125 16.766 1 91.62 95 SER A CA 1
ATOM 736 C C . SER A 1 95 ? -2.059 11.953 16.375 1 91.62 95 SER A C 1
A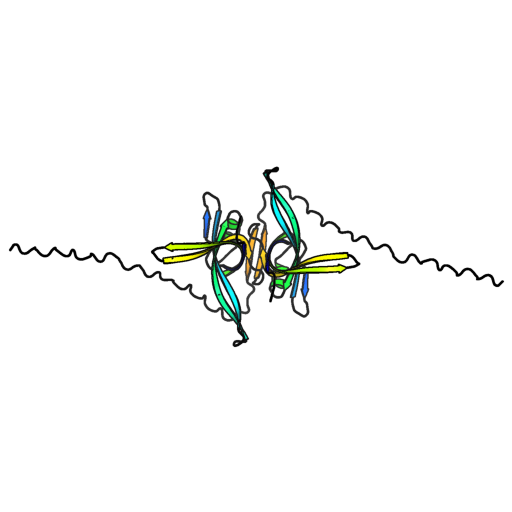TOM 738 O O . SER A 1 95 ? -1.089 11.648 17.078 1 91.62 95 SER A O 1
ATOM 740 N N . ALA A 1 96 ? -2.525 11.211 15.406 1 96.25 96 ALA A N 1
ATOM 741 C CA . ALA A 1 96 ? -1.737 10.117 14.844 1 96.25 96 ALA A CA 1
ATOM 742 C C . ALA A 1 96 ? -1.235 10.469 13.445 1 96.25 96 ALA A C 1
ATOM 744 O O . ALA A 1 96 ? -2.031 10.68 12.531 1 96.25 96 ALA A O 1
ATOM 745 N N . ASP A 1 97 ? 0.055 10.539 13.328 1 97.44 97 ASP A N 1
ATOM 746 C CA . ASP A 1 97 ? 0.683 10.844 12.047 1 97.44 97 ASP A CA 1
ATOM 747 C C . ASP A 1 97 ? 1.332 9.602 11.438 1 97.44 97 ASP A C 1
ATOM 749 O O . ASP A 1 97 ? 1.855 8.75 12.164 1 97.44 97 ASP A O 1
ATOM 753 N N . ILE A 1 98 ? 1.234 9.523 10.133 1 98.31 98 ILE A N 1
ATOM 754 C CA . ILE A 1 98 ? 1.979 8.508 9.398 1 98.31 98 ILE A CA 1
ATOM 755 C C . ILE A 1 98 ? 3.016 9.172 8.5 1 98.31 98 ILE A C 1
ATOM 757 O O . ILE A 1 98 ? 2.66 9.914 7.574 1 98.31 98 ILE A O 1
ATOM 761 N N . ASP A 1 99 ? 4.266 8.984 8.836 1 98.44 99 ASP A N 1
ATOM 762 C CA . ASP A 1 99 ? 5.324 9.336 7.895 1 98.44 99 ASP A CA 1
ATOM 763 C C . ASP A 1 99 ? 5.461 8.281 6.805 1 98.44 99 ASP A C 1
ATOM 765 O O . ASP A 1 99 ? 6.09 7.242 7.016 1 98.44 99 ASP A O 1
ATOM 769 N N . ALA A 1 100 ? 4.926 8.617 5.637 1 98.75 100 ALA A N 1
ATOM 770 C CA . ALA A 1 100 ? 4.727 7.617 4.594 1 98.75 100 ALA A CA 1
ATOM 771 C C . ALA A 1 100 ? 6.035 7.293 3.883 1 98.75 100 ALA A C 1
ATOM 773 O O . ALA A 1 100 ? 6.832 8.195 3.6 1 98.75 100 ALA A O 1
ATOM 774 N N . VAL A 1 101 ? 6.242 6.012 3.59 1 97.38 101 VAL A N 1
ATOM 775 C CA . VAL A 1 101 ? 7.344 5.57 2.742 1 97.38 101 VAL A CA 1
ATOM 776 C C . VAL A 1 101 ? 6.812 5.164 1.37 1 97.38 101 VAL A C 1
ATOM 778 O O . VAL A 1 101 ? 7.539 5.211 0.375 1 97.38 101 VAL A O 1
ATOM 781 N N . ALA A 1 102 ? 5.551 4.703 1.358 1 98.5 102 ALA A N 1
ATOM 782 C CA . ALA A 1 102 ? 4.875 4.332 0.117 1 98.5 102 ALA A CA 1
ATOM 783 C C . ALA A 1 102 ? 3.387 4.664 0.181 1 98.5 102 ALA A C 1
ATOM 785 O O . ALA A 1 102 ? 2.752 4.496 1.226 1 98.5 102 ALA A O 1
ATOM 786 N N . ILE A 1 103 ? 2.818 5.105 -0.899 1 98.88 103 ILE A N 1
ATOM 787 C CA . ILE A 1 103 ? 1.397 5.371 -1.104 1 98.88 103 ILE A CA 1
ATOM 788 C C . ILE A 1 103 ? 0.976 4.879 -2.488 1 98.88 103 ILE A C 1
ATOM 790 O O . ILE A 1 103 ? 1.699 5.07 -3.469 1 98.88 103 ILE A O 1
ATOM 794 N N . GLY A 1 104 ? -0.15 4.316 -2.607 1 98.81 104 GLY A N 1
ATOM 795 C CA . GLY A 1 104 ? -0.733 3.959 -3.893 1 98.81 104 GLY A CA 1
ATOM 796 C C . GLY A 1 104 ? -2.25 3.93 -3.871 1 98.81 104 GLY A C 1
ATOM 797 O O . GLY A 1 104 ? -2.855 3.619 -2.844 1 98.81 104 GLY A O 1
ATOM 798 N N . HIS A 1 105 ? -2.84 4.262 -5.008 1 98.88 105 HIS A N 1
ATOM 799 C CA . HIS A 1 105 ? -4.277 4.035 -5.117 1 98.88 105 HIS A CA 1
ATOM 800 C C . HIS A 1 105 ? -4.621 2.57 -4.867 1 98.88 105 HIS A C 1
ATOM 802 O O . HIS A 1 105 ? -3.949 1.673 -5.379 1 98.88 105 HIS A O 1
ATOM 808 N N . ASP A 1 106 ? -5.648 2.311 -4.039 1 98.69 106 ASP A N 1
ATOM 809 C CA . ASP A 1 106 ? -6.094 0.943 -3.791 1 98.69 106 ASP A CA 1
ATOM 810 C C . ASP A 1 106 ? -6.863 0.391 -4.988 1 98.69 106 ASP A C 1
ATOM 812 O O . ASP A 1 106 ? -8.008 0.784 -5.234 1 98.69 106 ASP A O 1
ATOM 816 N N . LEU A 1 107 ? -6.352 -0.582 -5.68 1 98.75 107 LEU A N 1
ATOM 817 C CA . LEU A 1 107 ? -6.918 -1.132 -6.902 1 98.75 107 LEU A CA 1
ATOM 818 C C . LEU A 1 107 ? -8.141 -1.994 -6.598 1 98.75 107 LEU A C 1
ATOM 820 O O . LEU A 1 107 ? -8.891 -2.361 -7.508 1 98.75 107 LEU A O 1
ATOM 824 N N . ALA A 1 108 ? -8.359 -2.285 -5.301 1 97.94 108 ALA A N 1
ATOM 825 C CA . ALA A 1 108 ? -9.602 -2.982 -4.961 1 97.94 108 ALA A CA 1
ATOM 826 C C . ALA A 1 108 ? -10.82 -2.158 -5.359 1 97.94 108 ALA A C 1
ATOM 828 O O . ALA A 1 108 ? -11.891 -2.711 -5.617 1 97.94 108 ALA A O 1
ATOM 829 N N . ARG A 1 109 ? -10.586 -0.846 -5.469 1 97.31 109 ARG A N 1
ATOM 830 C CA . ARG A 1 109 ? -11.75 0.013 -5.648 1 97.31 109 ARG A CA 1
ATOM 831 C C . ARG A 1 109 ? -11.68 0.756 -6.98 1 97.31 109 ARG A C 1
ATOM 833 O O . ARG A 1 109 ? -12.484 1.655 -7.234 1 97.31 109 ARG A O 1
ATOM 840 N N . GLY A 1 110 ? -10.719 0.385 -7.816 1 98.12 110 GLY A N 1
ATOM 841 C CA . GLY A 1 110 ? -10.602 1.011 -9.125 1 98.12 110 GLY A CA 1
ATOM 842 C C . GLY A 1 110 ? -9.359 0.587 -9.883 1 98.12 110 GLY A C 1
ATOM 843 O O . GLY A 1 110 ? -8.633 -0.306 -9.445 1 98.12 110 GLY A O 1
ATOM 844 N N . THR A 1 111 ? -9.188 1.22 -11.023 1 98.5 111 THR A N 1
ATOM 845 C CA . THR A 1 111 ? -8.023 0.982 -11.867 1 98.5 111 THR A CA 1
ATOM 846 C C . THR A 1 111 ? -7.109 2.205 -11.883 1 98.5 111 THR A C 1
ATOM 848 O O . THR A 1 111 ? -7.527 3.305 -11.516 1 98.5 111 THR A O 1
ATOM 851 N N . ALA A 1 112 ? -5.863 1.916 -12.219 1 98.44 112 ALA A N 1
ATOM 852 C CA . ALA A 1 112 ? -4.91 3.021 -12.305 1 98.44 112 ALA A CA 1
ATOM 853 C C . ALA A 1 112 ?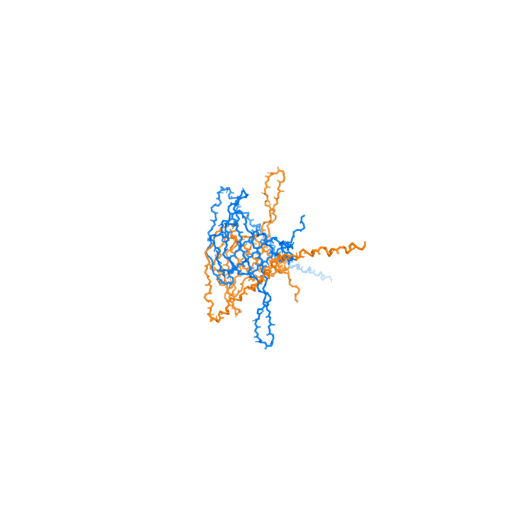 -3.986 2.855 -13.508 1 98.44 112 ALA A C 1
ATOM 855 O O . ALA A 1 112 ? -3.602 1.735 -13.852 1 98.44 112 ALA A O 1
ATOM 856 N N . ALA A 1 113 ? -3.711 3.971 -14.125 1 98.31 113 ALA A N 1
ATOM 857 C CA . ALA A 1 113 ? -2.645 4.059 -15.117 1 98.31 113 ALA A CA 1
ATOM 858 C C . ALA A 1 113 ? -1.381 4.664 -14.516 1 98.31 113 ALA A C 1
ATOM 860 O O . ALA A 1 113 ? -1.403 5.789 -14.016 1 98.31 113 ALA A O 1
ATOM 861 N N . PHE A 1 114 ? -0.306 3.949 -14.586 1 98.31 114 PHE A N 1
ATOM 862 C CA . PHE A 1 114 ? 0.926 4.32 -13.898 1 98.31 114 PHE A CA 1
ATOM 863 C C . PHE A 1 114 ? 1.968 4.824 -14.891 1 98.31 114 PHE A C 1
ATOM 865 O O . PHE A 1 114 ? 2.113 4.27 -15.977 1 98.31 114 PHE A O 1
ATOM 872 N N . ARG A 1 115 ? 2.623 5.926 -14.477 1 97.56 115 ARG A N 1
ATOM 873 C CA . ARG A 1 115 ? 3.748 6.48 -15.219 1 97.56 115 ARG A CA 1
ATOM 874 C C . ARG A 1 115 ? 4.977 6.621 -14.328 1 97.56 115 ARG A C 1
ATOM 876 O O . ARG A 1 115 ? 4.961 7.379 -13.359 1 97.56 115 ARG A O 1
ATOM 883 N N . ARG A 1 116 ? 6.055 5.961 -14.688 1 95.75 116 ARG A N 1
ATOM 884 C CA . ARG A 1 116 ? 7.281 6.004 -13.906 1 95.75 116 ARG A CA 1
ATOM 885 C C . ARG A 1 116 ? 7.984 7.352 -14.055 1 95.75 116 ARG A C 1
ATOM 887 O O . ARG A 1 116 ? 8.023 7.914 -15.148 1 95.75 116 ARG A O 1
ATOM 894 N N . THR A 1 117 ? 8.398 7.84 -12.898 1 87.75 117 THR A N 1
ATOM 895 C CA . THR A 1 117 ? 9.211 9.047 -12.977 1 87.75 117 THR A CA 1
ATOM 896 C C . THR A 1 117 ? 10.562 8.75 -13.609 1 87.75 117 THR A C 1
ATOM 898 O O . THR A 1 117 ? 11.172 7.707 -13.336 1 87.75 117 THR A O 1
ATOM 901 N N . ALA A 1 118 ? 10.844 9.43 -14.797 1 63.5 118 ALA A N 1
ATOM 902 C CA . ALA A 1 118 ? 12.102 9.266 -15.508 1 63.5 118 ALA A CA 1
ATOM 903 C C . ALA A 1 118 ? 13.289 9.297 -14.547 1 63.5 118 ALA A C 1
ATOM 905 O O . ALA A 1 118 ? 13.43 10.234 -13.758 1 63.5 118 ALA A O 1
ATOM 906 N N . ARG A 1 119 ? 13.586 8.148 -13.781 1 54.66 119 ARG A N 1
ATOM 907 C CA . ARG A 1 119 ? 14.859 8.188 -13.078 1 54.66 119 ARG A CA 1
ATOM 908 C C . ARG A 1 119 ? 15.93 8.891 -13.914 1 54.66 119 ARG A C 1
ATOM 910 O O . ARG A 1 119 ? 15.984 8.711 -15.133 1 54.66 119 ARG A O 1
ATOM 917 N N . THR A 1 120 ? 16.5 9.914 -13.531 1 47.47 120 THR A N 1
ATOM 918 C CA . THR A 1 120 ? 17.781 10.102 -14.211 1 47.47 120 THR A CA 1
ATOM 919 C C . THR A 1 120 ? 18.469 8.766 -14.469 1 47.47 120 THR A C 1
ATOM 921 O O . THR A 1 120 ? 18.672 7.977 -13.547 1 47.47 120 THR A O 1
ATOM 924 N N . GLU A 1 121 ? 18.359 8.258 -15.617 1 37.75 121 GLU A N 1
ATOM 925 C CA . GLU A 1 121 ? 18.875 6.98 -16.109 1 37.75 121 GLU A CA 1
ATOM 926 C C . GLU A 1 121 ? 20.156 6.586 -15.375 1 37.75 121 GLU A C 1
ATOM 928 O O . GLU A 1 121 ? 21.25 7.031 -15.742 1 37.75 121 GLU A O 1
ATOM 933 N N . ALA A 1 122 ? 20.453 6.656 -14.156 1 38.03 122 ALA A N 1
ATOM 934 C CA . ALA A 1 122 ? 21.656 5.871 -13.852 1 38.03 122 ALA A CA 1
ATOM 935 C C . ALA A 1 122 ? 21.531 4.449 -14.398 1 38.03 122 ALA A C 1
ATOM 937 O O . ALA A 1 122 ? 20.422 3.988 -14.695 1 38.03 122 ALA A O 1
ATOM 938 N N . SER A 1 123 ? 22.625 3.609 -14.539 1 39.47 123 SER A N 1
ATOM 939 C CA . SER A 1 123 ? 22.922 2.328 -15.164 1 39.47 123 SER A CA 1
ATOM 940 C C . SER A 1 123 ? 21.969 1.239 -14.695 1 39.47 123 SER A C 1
ATOM 942 O O . SER A 1 123 ? 21.906 0.927 -13.508 1 39.47 123 SER A O 1
ATOM 944 N N . THR A 1 124 ? 20.844 1.123 -15.219 1 40 124 THR A N 1
ATOM 945 C CA . THR A 1 124 ? 19.984 -0.043 -15.062 1 40 124 THR A CA 1
ATOM 946 C C . THR A 1 124 ? 20.812 -1.303 -14.828 1 40 124 THR A C 1
ATOM 948 O O . THR A 1 124 ? 21.609 -1.689 -15.68 1 40 124 THR A O 1
ATOM 951 N N . SER A 1 125 ? 21.234 -1.606 -13.656 1 41.5 125 SER A N 1
ATOM 952 C CA . SER A 1 125 ? 21.844 -2.92 -13.484 1 41.5 125 SER A CA 1
ATOM 953 C C . SER A 1 125 ? 20.969 -4.02 -14.078 1 41.5 125 SER A C 1
ATOM 955 O O . SER A 1 125 ? 19.75 -3.953 -14 1 41.5 125 SER A O 1
ATOM 957 N N . PRO A 1 126 ? 21.406 -4.84 -15.039 1 39.12 126 PRO A N 1
ATOM 958 C CA . PRO A 1 126 ? 20.672 -5.93 -15.695 1 39.12 126 PRO A CA 1
ATOM 959 C C . PRO A 1 126 ? 19.859 -6.766 -14.719 1 39.12 126 PRO A C 1
ATOM 961 O O . PRO A 1 126 ? 20.203 -6.848 -13.531 1 39.12 126 PRO A O 1
ATOM 964 N N . PRO A 1 127 ? 18.656 -7.027 -14.992 1 41 127 PRO A N 1
ATOM 965 C CA . PRO A 1 127 ? 17.828 -7.895 -14.156 1 41 127 PRO A CA 1
ATOM 966 C C . PRO A 1 127 ? 18.609 -9.078 -13.578 1 41 127 PRO A C 1
ATOM 968 O O . PRO A 1 127 ? 19.406 -9.688 -14.281 1 41 127 PRO A O 1
ATOM 971 N N . ARG A 1 128 ? 18.844 -9.164 -12.344 1 38.91 128 ARG A N 1
ATOM 972 C CA . ARG A 1 128 ? 19.516 -10.344 -11.805 1 38.91 128 ARG A CA 1
ATOM 973 C C . ARG A 1 128 ? 18.766 -11.625 -12.188 1 38.91 128 ARG A C 1
ATOM 975 O O . ARG A 1 128 ? 17.562 -11.719 -11.992 1 38.91 128 ARG A O 1
ATOM 982 N N . PRO A 1 129 ? 19.312 -12.453 -13.07 1 36.38 129 PRO A N 1
ATOM 983 C CA . PRO A 1 129 ? 18.672 -13.695 -13.516 1 36.38 129 PRO A CA 1
ATOM 984 C C . PRO A 1 129 ? 18.156 -14.539 -12.352 1 36.38 129 PRO A C 1
ATOM 986 O O . PRO A 1 129 ? 18.719 -14.5 -11.258 1 36.38 129 PRO A O 1
ATOM 989 N N . GLU A 1 130 ? 16.891 -14.781 -12.172 1 40.19 130 GLU A N 1
ATOM 990 C CA . GLU A 1 130 ? 16.406 -15.781 -11.234 1 40.19 130 GLU A CA 1
ATOM 991 C C . GLU A 1 130 ? 17.328 -17 -11.203 1 40.19 130 GLU A C 1
ATOM 993 O O . GLU A 1 130 ? 17.812 -17.438 -12.242 1 40.19 130 GLU A O 1
ATOM 998 N N . PRO A 1 131 ? 18.016 -17.266 -10.195 1 37.34 131 PRO A N 1
ATOM 999 C CA . PRO A 1 131 ? 18.797 -18.5 -10.258 1 37.34 131 PRO A CA 1
ATOM 1000 C C . PRO A 1 131 ? 17.984 -19.672 -10.836 1 37.34 131 PRO A C 1
ATOM 1002 O O . PRO A 1 131 ? 16.812 -19.844 -10.484 1 37.34 131 PRO A O 1
ATOM 1005 N N . ASN A 1 132 ? 18.188 -19.938 -12.109 1 36.06 132 ASN A N 1
ATOM 1006 C CA . ASN A 1 132 ? 17.656 -21.172 -12.68 1 36.06 132 ASN A CA 1
ATOM 1007 C C . ASN A 1 132 ? 17.828 -22.344 -11.727 1 36.06 132 ASN A C 1
ATOM 1009 O O . ASN A 1 132 ? 18.953 -22.812 -11.508 1 36.06 132 ASN A O 1
ATOM 1013 N N . TRP A 1 133 ? 17.109 -22.438 -10.594 1 32.12 133 TRP A N 1
ATOM 1014 C CA . TRP A 1 133 ? 17.203 -23.703 -9.852 1 32.12 133 TRP A CA 1
ATOM 1015 C C . TRP A 1 133 ? 16.969 -24.891 -10.766 1 32.12 133 TRP A C 1
ATOM 1017 O O . TRP A 1 133 ? 15.836 -25.109 -11.219 1 32.12 133 TRP A O 1
ATOM 1027 N N . GLU A 1 134 ? 17.875 -25.047 -11.766 1 34.75 134 GLU A N 1
ATOM 1028 C CA . GLU A 1 134 ? 17.812 -26.312 -12.484 1 34.75 134 GLU A CA 1
ATOM 1029 C C . GLU A 1 134 ? 17.625 -27.484 -11.516 1 34.75 134 GLU A C 1
ATOM 1031 O O . GLU A 1 134 ? 18.484 -27.734 -10.664 1 34.75 134 GLU A O 1
ATOM 1036 N N . VAL A 1 135 ? 16.359 -27.766 -11.086 1 34.88 135 VAL A N 1
ATOM 1037 C CA . VAL A 1 135 ? 16.172 -29.062 -10.43 1 34.88 135 VAL A CA 1
ATOM 1038 C C . VAL A 1 135 ? 16.891 -30.156 -11.211 1 34.88 135 VAL A C 1
ATOM 1040 O O . VAL A 1 135 ? 16.688 -30.312 -12.414 1 34.88 135 VAL A O 1
ATOM 1043 N N . PRO A 1 136 ? 18.078 -30.562 -10.773 1 34.84 136 PRO A N 1
ATOM 1044 C CA . PRO A 1 136 ? 18.703 -31.688 -11.469 1 34.84 136 PRO A CA 1
ATOM 1045 C C . PRO A 1 136 ? 17.688 -32.75 -11.898 1 34.84 136 PRO A C 1
ATOM 1047 O O . PRO A 1 136 ? 16.781 -33.094 -11.133 1 34.84 136 PRO A O 1
ATOM 1050 N N . ALA A 1 137 ? 17.375 -32.812 -13.172 1 36.91 137 ALA A N 1
ATOM 1051 C CA . ALA A 1 137 ? 16.609 -33.938 -13.703 1 36.91 137 ALA A CA 1
ATOM 1052 C C . ALA A 1 137 ? 16.953 -35.25 -12.992 1 36.91 137 ALA A C 1
ATOM 1054 O O . ALA A 1 137 ? 18.125 -35.594 -12.844 1 36.91 137 ALA A O 1
ATOM 1055 N N . GLY A 1 138 ? 16.203 -35.656 -11.969 1 35.84 138 GLY A N 1
ATOM 1056 C CA . GLY A 1 138 ? 16.375 -36.969 -11.406 1 35.84 138 GLY A CA 1
ATOM 1057 C C . GLY A 1 138 ? 16.797 -38 -12.438 1 35.84 138 GLY A C 1
ATOM 1058 O O . GLY A 1 138 ? 16.469 -37.875 -13.617 1 35.84 138 GLY A O 1
ATOM 1059 N N . GLY A 1 139 ? 18.062 -38.531 -12.328 1 35.91 139 GLY A N 1
ATOM 1060 C CA . GLY A 1 139 ? 18.609 -39.656 -13.086 1 35.91 139 GLY A CA 1
ATOM 1061 C C . GLY A 1 139 ? 17.547 -40.656 -13.516 1 35.91 139 GLY A C 1
ATOM 1062 O O . GLY A 1 139 ? 16.484 -40.75 -12.906 1 35.91 139 GLY A O 1
ATOM 1063 N N . THR A 1 140 ? 17.406 -40.812 -14.805 1 37.06 140 THR A N 1
ATOM 1064 C CA . THR A 1 140 ? 16.562 -41.844 -15.391 1 37.06 140 THR A CA 1
ATOM 1065 C C . THR A 1 140 ? 16.641 -43.156 -14.57 1 37.06 140 THR A C 1
ATOM 1067 O O . THR A 1 140 ? 17.719 -43.688 -14.375 1 37.06 140 THR A O 1
ATOM 1070 N N . PRO A 1 141 ? 15.672 -43.375 -13.641 1 38.03 141 PRO A N 1
ATOM 1071 C CA . PRO A 1 141 ? 15.703 -44.531 -12.766 1 38.03 141 PRO A CA 1
ATOM 1072 C C . PRO A 1 141 ? 16.141 -45.812 -13.5 1 38.03 141 PRO A C 1
ATOM 1074 O O . PRO A 1 141 ? 16.672 -46.719 -12.875 1 38.03 141 PRO A O 1
ATOM 1077 N N . GLY A 1 142 ? 15.516 -45.906 -14.656 1 37.9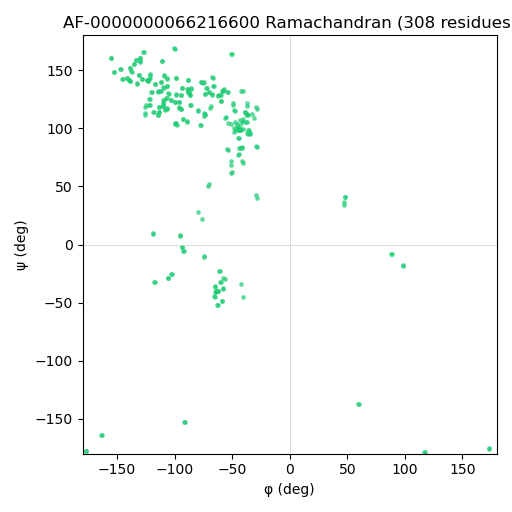4 142 GLY A N 1
ATOM 1078 C CA . GLY A 1 142 ? 15.148 -47.312 -14.938 1 37.94 142 GLY A CA 1
ATOM 1079 C C . GLY A 1 142 ? 16.312 -48.125 -15.469 1 37.94 142 GLY A C 1
ATOM 1080 O O . GLY A 1 142 ? 16.375 -48.406 -16.656 1 37.94 142 GLY A O 1
ATOM 1081 N N . GLU A 1 143 ? 17.594 -47.812 -15.133 1 41.66 143 GLU A N 1
ATOM 1082 C CA . GLU A 1 143 ? 18.469 -48.844 -15.734 1 41.66 143 GLU A CA 1
ATOM 1083 C C . GLU A 1 143 ? 17.984 -50.25 -15.391 1 41.66 143 GLU A C 1
ATOM 1085 O O . GLU A 1 143 ? 17.75 -50.562 -14.219 1 41.66 143 GLU A O 1
ATOM 1090 N N . PRO A 1 144 ? 17.344 -50.969 -16.297 1 42.66 144 PRO A N 1
ATOM 1091 C CA . PRO A 1 144 ? 16.844 -52.344 -16.047 1 42.66 144 PRO A CA 1
ATOM 1092 C C . PRO A 1 144 ? 17.859 -53.219 -15.328 1 42.66 144 PRO A C 1
ATOM 1094 O O . PRO A 1 144 ? 19.047 -53.188 -15.664 1 42.66 144 PRO A O 1
ATOM 1097 N N . VAL A 1 145 ? 17.75 -53.375 -14.047 1 44.38 145 VAL A N 1
ATOM 1098 C CA . VAL A 1 145 ? 18.562 -54.312 -13.266 1 44.38 145 VAL A CA 1
ATOM 1099 C C . VAL A 1 145 ? 18.672 -55.656 -14 1 44.38 145 VAL A C 1
ATOM 1101 O O . VAL A 1 145 ? 17.656 -56.219 -14.422 1 44.38 145 VAL A O 1
ATOM 1104 N N . PRO A 1 146 ? 19.766 -55.875 -14.695 1 44.22 146 PRO A N 1
ATOM 1105 C CA . PRO A 1 146 ? 19.922 -57.188 -15.383 1 44.22 146 PRO A CA 1
ATOM 1106 C C . PRO A 1 146 ? 19.453 -58.344 -14.523 1 44.22 146 PRO A C 1
ATOM 1108 O O . PRO A 1 146 ? 19.766 -58.406 -13.336 1 44.22 146 PRO A O 1
ATOM 1111 N N . GLU A 1 147 ? 18.297 -58.969 -14.789 1 43.5 147 GLU A N 1
ATOM 1112 C CA . GLU A 1 147 ? 17.766 -60.188 -14.172 1 43.5 147 GLU A CA 1
ATOM 1113 C C . GLU A 1 147 ? 18.844 -61.219 -13.984 1 43.5 147 GLU A C 1
ATOM 1115 O O . GLU A 1 147 ? 19.469 -61.656 -14.953 1 43.5 147 GLU A O 1
ATOM 1120 N N . GLN A 1 148 ? 19.609 -61.125 -12.891 1 44.31 148 GLN A N 1
ATOM 1121 C CA . GLN A 1 148 ? 20.547 -62.188 -12.555 1 44.31 148 GLN A CA 1
ATOM 1122 C C . GLN A 1 148 ? 19.891 -63.562 -12.711 1 44.31 148 GLN A C 1
ATOM 1124 O O . GLN A 1 148 ? 18.891 -63.844 -12.055 1 44.31 148 GLN A O 1
ATOM 1129 N N . ARG A 1 149 ? 20 -64.188 -13.875 1 46.41 149 ARG A N 1
ATOM 1130 C CA . ARG A 1 149 ? 19.594 -65.562 -14.156 1 46.41 149 ARG A CA 1
ATOM 1131 C C . ARG A 1 149 ? 20.078 -66.5 -13.055 1 46.41 149 ARG A C 1
ATOM 1133 O O . ARG A 1 149 ? 21.219 -66.375 -12.617 1 46.41 149 ARG A O 1
ATOM 1140 N N . PRO A 1 150 ? 19.188 -66.938 -12.164 1 50.31 150 PRO A N 1
ATOM 1141 C CA . PRO A 1 150 ? 19.531 -67.875 -11.117 1 50.31 150 PRO A CA 1
ATOM 1142 C C . PRO A 1 150 ? 20.484 -69 -11.594 1 50.31 150 PRO A C 1
ATOM 1144 O O . PRO A 1 150 ? 20.406 -69.438 -12.742 1 50.31 150 PRO A O 1
ATOM 1147 N N . ASP A 1 151 ? 21.719 -68.938 -11.172 1 49.66 151 ASP A N 1
ATOM 1148 C CA . ASP A 1 151 ? 22.719 -70 -11.453 1 49.66 151 ASP A CA 1
ATOM 1149 C C . ASP A 1 151 ? 22.094 -71.375 -11.367 1 49.66 151 ASP A C 1
ATOM 1151 O O .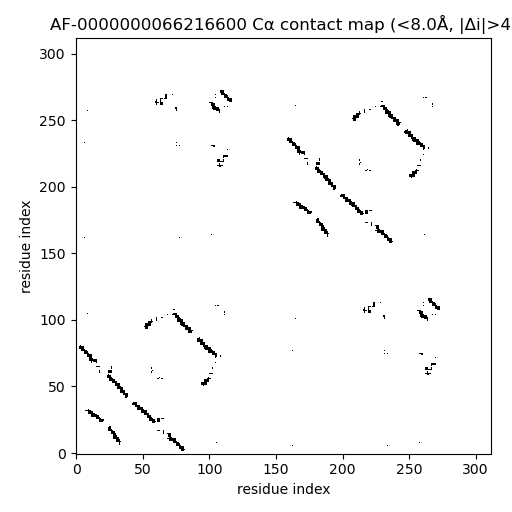 ASP A 1 151 ? 21.281 -71.625 -10.484 1 49.66 151 ASP A O 1
ATOM 1155 N N . PRO A 1 152 ? 21.984 -72.125 -12.391 1 53.03 152 PRO A N 1
ATOM 1156 C CA . PRO A 1 152 ? 21.453 -73.438 -12.398 1 53.03 152 PRO A CA 1
ATOM 1157 C C . PRO A 1 152 ? 22.047 -74.312 -11.281 1 53.03 152 PRO A C 1
ATOM 1159 O O . PRO A 1 152 ? 23.234 -74.188 -10.961 1 53.03 152 PRO A O 1
ATOM 1162 N N . VAL A 1 153 ? 21.328 -74.5 -10.164 1 53.72 153 VAL A N 1
ATOM 1163 C CA . VAL A 1 153 ? 21.703 -75.375 -9.086 1 53.72 153 VAL A CA 1
ATOM 1164 C C . VAL A 1 153 ? 22.234 -76.688 -9.672 1 53.72 153 VAL A C 1
ATOM 1166 O O . VAL A 1 153 ? 21.625 -77.312 -10.57 1 53.72 153 VAL A O 1
ATOM 1169 N N . PRO A 1 154 ? 23.5 -76.875 -9.68 1 53.41 154 PRO A N 1
ATOM 1170 C CA . PRO A 1 154 ? 24.062 -78.125 -10.156 1 53.41 154 PRO A CA 1
ATOM 1171 C C . PRO A 1 154 ? 23.375 -79.375 -9.547 1 53.41 154 PRO A C 1
ATOM 1173 O O . PRO A 1 154 ? 23.062 -79.375 -8.359 1 53.41 154 PRO A O 1
ATOM 1176 N N . VAL A 1 155 ? 22.422 -80 -10.219 1 50.91 155 VAL A N 1
ATOM 1177 C CA . VAL A 1 155 ? 21.859 -81.312 -9.859 1 50.91 155 VAL A CA 1
ATOM 1178 C C . VAL A 1 155 ? 22.984 -82.312 -9.641 1 50.91 155 VAL A C 1
ATOM 1180 O O . VAL A 1 155 ? 23.781 -82.562 -10.547 1 50.91 155 VAL A O 1
ATOM 1183 N N . GLY A 1 156 ? 23.812 -82.188 -8.594 1 36.72 156 GLY A N 1
ATOM 1184 C CA . GLY A 1 156 ? 24.453 -83.438 -8.164 1 36.72 156 GLY A CA 1
ATOM 1185 C C . GLY A 1 156 ? 23.484 -84.438 -7.527 1 36.72 156 GLY A C 1
ATOM 1186 O O . GLY A 1 156 ? 22.422 -84 -7.047 1 36.72 156 GLY A O 1
ATOM 1187 N N . MET B 1 1 ? -8.938 -15.82 14.828 1 51.88 1 MET B N 1
ATOM 1188 C CA . MET B 1 1 ? -8.234 -16.234 13.617 1 51.88 1 MET B CA 1
ATOM 1189 C C . MET B 1 1 ? -6.863 -15.57 13.539 1 51.88 1 MET B C 1
ATOM 1191 O O . MET B 1 1 ? -6.746 -14.352 13.648 1 51.88 1 MET B O 1
ATOM 1195 N N . ASN B 1 2 ? -5.676 -16.297 13.836 1 74.44 2 ASN B N 1
ATOM 1196 C CA . ASN B 1 2 ? -4.238 -16.109 13.992 1 74.44 2 ASN B CA 1
ATOM 1197 C C . ASN B 1 2 ? -3.562 -15.82 12.656 1 74.44 2 ASN B C 1
ATOM 1199 O O . ASN B 1 2 ? -2.783 -16.641 12.156 1 74.44 2 ASN B O 1
ATOM 1203 N N . GLU B 1 3 ? -4.059 -14.781 11.805 1 87.12 3 GLU B N 1
ATOM 1204 C CA . GLU B 1 3 ? -3.463 -14.477 10.508 1 87.12 3 GLU B CA 1
ATOM 1205 C C . GLU B 1 3 ? -2.328 -13.461 10.648 1 87.12 3 GLU B C 1
ATOM 1207 O O . GLU B 1 3 ? -2.35 -12.617 11.539 1 87.12 3 GLU B O 1
ATOM 1212 N N . THR B 1 4 ? -1.276 -13.734 9.812 1 94.94 4 THR B N 1
ATOM 1213 C CA . THR B 1 4 ? -0.18 -12.781 9.727 1 94.94 4 THR B CA 1
ATOM 1214 C C . THR B 1 4 ? -0.413 -11.789 8.586 1 94.94 4 THR B C 1
ATOM 1216 O O . THR B 1 4 ? -0.354 -12.164 7.41 1 94.94 4 THR B O 1
ATOM 1219 N N . MET B 1 5 ? -0.746 -10.523 9.039 1 96.25 5 MET B N 1
ATOM 1220 C CA . MET B 1 5 ? -0.898 -9.461 8.047 1 96.25 5 MET B CA 1
ATOM 1221 C C . MET B 1 5 ? 0.438 -8.781 7.773 1 96.25 5 MET B C 1
ATOM 1223 O O . MET B 1 5 ? 1.172 -8.438 8.703 1 96.25 5 MET B O 1
ATOM 1227 N N . ILE B 1 6 ? 0.787 -8.617 6.453 1 97.38 6 ILE B N 1
ATOM 1228 C CA . ILE B 1 6 ? 2.029 -7.934 6.102 1 97.38 6 ILE B CA 1
ATOM 1229 C C . ILE B 1 6 ? 1.749 -6.859 5.055 1 97.38 6 ILE B C 1
ATOM 1231 O O . ILE B 1 6 ? 0.672 -6.832 4.453 1 97.38 6 ILE B O 1
ATOM 1235 N N . CYS B 1 7 ? 2.67 -5.945 4.965 1 98.31 7 CYS B N 1
ATOM 1236 C CA . CYS B 1 7 ? 2.758 -4.996 3.857 1 98.31 7 CYS B CA 1
ATOM 1237 C C . CYS B 1 7 ? 4.102 -5.109 3.148 1 98.31 7 CYS B C 1
ATOM 1239 O O . CYS B 1 7 ? 5.152 -5.02 3.785 1 98.31 7 CYS B O 1
ATOM 1241 N N . ALA B 1 8 ? 4.055 -5.316 1.847 1 98.19 8 ALA B N 1
ATOM 1242 C CA . ALA B 1 8 ? 5.266 -5.449 1.04 1 98.19 8 ALA B CA 1
ATOM 1243 C C . ALA B 1 8 ? 5.316 -4.379 -0.05 1 98.19 8 ALA B C 1
ATOM 1245 O O . ALA B 1 8 ? 4.312 -4.117 -0.716 1 98.19 8 ALA B O 1
ATOM 1246 N N . VAL B 1 9 ? 6.457 -3.754 -0.101 1 98.25 9 VAL B N 1
ATOM 1247 C CA . VAL B 1 9 ? 6.723 -2.809 -1.181 1 98.25 9 VAL B CA 1
ATOM 1248 C C . VAL B 1 9 ? 7.781 -3.379 -2.119 1 98.25 9 VAL B C 1
ATOM 1250 O O . VAL B 1 9 ? 8.898 -3.691 -1.693 1 98.25 9 VAL B O 1
ATOM 1253 N N . GLY B 1 10 ? 7.398 -3.557 -3.395 1 98.44 10 GLY B N 1
ATOM 1254 C CA . GLY B 1 10 ? 8.297 -4.18 -4.352 1 98.44 10 GLY B CA 1
ATOM 1255 C C . GLY B 1 10 ? 7.887 -3.951 -5.793 1 98.44 10 GLY B C 1
ATOM 1256 O O . GLY B 1 10 ? 7.207 -2.967 -6.102 1 98.44 10 GLY B O 1
ATOM 1257 N N . ASN B 1 11 ? 8.469 -4.77 -6.664 1 98.62 11 ASN B N 1
ATOM 1258 C CA . ASN B 1 11 ? 8.195 -4.668 -8.094 1 98.62 11 ASN B CA 1
ATOM 1259 C C . ASN B 1 11 ? 7.535 -5.938 -8.625 1 98.62 11 ASN B C 1
ATOM 1261 O O . ASN B 1 11 ? 7.914 -7.047 -8.242 1 98.62 11 ASN B O 1
ATOM 1265 N N . VAL B 1 12 ? 6.598 -5.668 -9.422 1 98.81 12 VAL B N 1
ATOM 1266 C CA . VAL B 1 12 ? 6.004 -6.793 -10.141 1 98.81 12 VAL B CA 1
ATOM 1267 C C . VAL B 1 12 ? 7.07 -7.496 -10.977 1 98.81 12 VAL B C 1
ATOM 1269 O O . VAL B 1 12 ? 7.672 -6.891 -11.859 1 98.81 12 VAL B O 1
ATOM 1272 N N . ALA B 1 13 ? 7.207 -8.789 -10.727 1 98.75 13 ALA B N 1
ATOM 1273 C CA . ALA B 1 13 ? 8.32 -9.5 -11.359 1 98.75 13 ALA B CA 1
ATOM 1274 C C . ALA B 1 13 ? 7.84 -10.336 -12.547 1 98.75 13 ALA B C 1
ATOM 1276 O O . ALA B 1 13 ? 8.633 -10.695 -13.414 1 98.75 13 ALA B O 1
ATOM 1277 N N . THR B 1 14 ? 6.629 -10.734 -12.57 1 98.62 14 THR B N 1
ATOM 1278 C CA . THR B 1 14 ? 6.055 -11.492 -13.68 1 98.62 14 THR B CA 1
ATOM 1279 C C . THR B 1 14 ? 4.734 -10.867 -14.133 1 98.62 14 THR B C 1
ATOM 1281 O O . THR B 1 14 ? 4.086 -10.156 -13.367 1 98.62 14 THR B O 1
ATOM 1284 N N . THR B 1 15 ? 4.414 -11.188 -15.352 1 98.25 15 THR B N 1
ATOM 1285 C CA . THR B 1 15 ? 3.129 -10.727 -15.867 1 98.25 15 THR B CA 1
ATOM 1286 C C . THR B 1 15 ? 1.979 -11.281 -15.031 1 98.25 15 THR B C 1
ATOM 1288 O O . THR B 1 15 ? 1.927 -12.484 -14.75 1 98.25 15 THR B O 1
ATOM 1291 N N . PRO B 1 16 ? 1.12 -10.383 -14.602 1 98.56 16 PRO B N 1
ATOM 1292 C CA . PRO B 1 16 ? -0.046 -10.891 -13.875 1 98.56 16 PRO B CA 1
ATOM 1293 C C . PRO B 1 16 ? -0.871 -11.875 -14.703 1 98.56 16 PRO B C 1
ATOM 1295 O O . PRO B 1 16 ? -1.175 -11.602 -15.867 1 98.56 16 PRO B O 1
ATOM 1298 N N . VAL B 1 17 ? -1.194 -12.969 -14.094 1 98.38 17 VAL B N 1
ATOM 1299 C CA . VAL B 1 17 ? -1.98 -14.008 -14.758 1 98.38 17 VAL B CA 1
ATOM 1300 C C . VAL B 1 17 ? -3.402 -14.016 -14.195 1 98.38 17 VAL B C 1
ATOM 1302 O O . VAL B 1 17 ? -3.611 -14.297 -13.016 1 98.38 17 VAL B O 1
ATOM 1305 N N . PHE B 1 18 ? -4.281 -13.727 -15.094 1 97.94 18 PHE B N 1
ATOM 1306 C CA . PHE B 1 18 ? -5.691 -13.672 -14.719 1 97.94 18 PHE B CA 1
ATOM 1307 C C . PHE B 1 18 ? -6.371 -15.016 -14.984 1 97.94 18 PHE B C 1
ATOM 1309 O O . PHE B 1 18 ? -6.113 -15.656 -16 1 97.94 18 PHE B O 1
ATOM 1316 N N . ARG B 1 19 ? -7.145 -15.43 -13.992 1 97.06 19 ARG B N 1
ATOM 1317 C CA . ARG B 1 19 ? -7.957 -16.625 -14.164 1 97.06 19 ARG B CA 1
ATOM 1318 C C . ARG B 1 19 ? -9.391 -16.391 -13.695 1 97.06 19 ARG B C 1
ATOM 1320 O O . ARG B 1 19 ? -9.617 -15.719 -12.688 1 97.06 19 ARG B O 1
ATOM 1327 N N . ASP B 1 20 ? -10.281 -16.891 -14.445 1 95 20 ASP B N 1
ATOM 1328 C CA . ASP B 1 20 ? -11.68 -16.922 -14.039 1 95 20 ASP B CA 1
ATOM 1329 C C . ASP B 1 20 ? -12.062 -18.281 -13.461 1 95 20 ASP B C 1
ATOM 1331 O O . ASP B 1 20 ? -12.281 -19.234 -14.203 1 95 20 ASP B O 1
ATOM 1335 N N . LEU B 1 21 ? -12.148 -18.344 -12.172 1 92.44 21 LEU B N 1
ATOM 1336 C CA . LEU B 1 21 ? -12.422 -19.594 -11.469 1 92.44 21 LEU B CA 1
ATOM 1337 C C . LEU B 1 21 ? -13.891 -19.688 -11.07 1 92.44 21 LEU B C 1
ATOM 1339 O O . LEU B 1 21 ? -14.641 -18.719 -11.211 1 92.44 21 LEU B O 1
ATOM 1343 N N . ALA B 1 22 ? -14.328 -20.859 -10.641 1 93 22 ALA B N 1
ATOM 1344 C CA . ALA B 1 22 ? -15.703 -21.078 -10.203 1 93 22 ALA B CA 1
ATOM 1345 C C . ALA B 1 22 ? -16.078 -20.109 -9.078 1 93 22 ALA B C 1
ATOM 1347 O O . ALA B 1 22 ? -17.219 -19.625 -9.023 1 93 22 ALA B O 1
ATOM 1348 N N . ASN B 1 23 ? -15 -19.75 -8.32 1 93.19 23 ASN B N 1
ATOM 1349 C CA . ASN B 1 23 ? -15.258 -18.891 -7.172 1 93.19 23 ASN B CA 1
ATOM 1350 C C . ASN B 1 23 ? -15.039 -17.422 -7.512 1 93.19 23 ASN B C 1
ATOM 1352 O O . ASN B 1 23 ? -15.062 -16.562 -6.629 1 93.19 23 ASN B O 1
ATOM 1356 N N . GLY B 1 24 ? -14.82 -17.172 -8.781 1 95.44 24 GLY B N 1
ATOM 1357 C CA . GLY B 1 24 ? -14.664 -15.805 -9.227 1 95.44 24 GLY B CA 1
ATOM 1358 C C . GLY B 1 24 ? -13.297 -15.516 -9.812 1 95.44 24 GLY B C 1
ATOM 1359 O O . GLY B 1 24 ? -12.469 -16.422 -9.93 1 95.44 24 GLY B O 1
ATOM 1360 N N . PRO B 1 25 ? -13.141 -14.219 -10.195 1 97.06 25 PRO B N 1
ATOM 1361 C CA . PRO B 1 25 ? -11.875 -13.828 -10.82 1 97.06 25 PRO B CA 1
ATOM 1362 C C . PRO B 1 25 ? -10.695 -13.898 -9.859 1 97.06 25 PRO B C 1
ATOM 1364 O O . PRO B 1 25 ? -10.844 -13.625 -8.664 1 97.06 25 PRO B O 1
ATOM 1367 N N . SER B 1 26 ? -9.578 -14.281 -10.289 1 98.19 26 SER B N 1
ATOM 1368 C CA . SER B 1 26 ? -8.32 -14.328 -9.547 1 98.19 26 SER B CA 1
ATOM 1369 C C . SER B 1 26 ? -7.148 -13.906 -10.422 1 98.19 26 SER B C 1
ATOM 1371 O O . SER B 1 26 ? -7.152 -14.141 -11.633 1 98.19 26 SER B O 1
ATOM 1373 N N . VAL B 1 27 ? -6.211 -13.203 -9.82 1 98.5 27 VAL B N 1
ATOM 1374 C CA . VAL B 1 27 ? -4.969 -12.859 -10.508 1 98.5 27 VAL B CA 1
ATOM 1375 C C . VAL B 1 27 ? -3.777 -13.211 -9.617 1 98.5 27 VAL B C 1
ATOM 1377 O O . VAL B 1 27 ? -3.867 -13.141 -8.391 1 98.5 27 VAL B O 1
ATOM 1380 N N . ARG B 1 28 ? -2.727 -13.602 -10.164 1 98.44 28 ARG B N 1
ATOM 1381 C CA . ARG B 1 28 ? -1.504 -13.859 -9.406 1 98.44 28 ARG B CA 1
ATOM 1382 C C . ARG B 1 28 ? -0.283 -13.312 -10.141 1 98.44 28 ARG B C 1
ATOM 1384 O O . ARG B 1 28 ? -0.256 -13.281 -11.375 1 98.44 28 ARG B O 1
ATOM 1391 N N . PHE B 1 29 ? 0.7 -12.891 -9.477 1 98.62 29 PHE B N 1
ATOM 1392 C CA . PHE B 1 29 ? 1.991 -12.469 -10.008 1 98.62 29 PHE B CA 1
ATOM 1393 C C . PHE B 1 29 ? 3.082 -12.617 -8.953 1 98.62 29 PHE B C 1
ATOM 1395 O O . PHE B 1 29 ? 2.789 -12.789 -7.77 1 98.62 29 PHE B O 1
ATOM 1402 N N . ARG B 1 30 ? 4.273 -12.656 -9.391 1 98.69 30 ARG B N 1
ATOM 1403 C CA . ARG B 1 30 ? 5.414 -12.664 -8.484 1 98.69 30 ARG B CA 1
ATOM 1404 C C . ARG B 1 30 ? 5.852 -11.242 -8.141 1 98.69 30 ARG B C 1
ATOM 1406 O O . ARG B 1 30 ? 5.891 -10.375 -9.016 1 98.69 30 ARG B O 1
ATOM 1413 N N . LEU B 1 31 ? 6.07 -11.039 -6.91 1 98.75 31 LEU B N 1
ATOM 1414 C CA . LEU B 1 31 ? 6.551 -9.766 -6.391 1 98.75 31 LEU B CA 1
ATOM 1415 C C . LEU B 1 31 ? 7.992 -9.883 -5.906 1 98.75 31 LEU B C 1
ATOM 1417 O O . LEU B 1 31 ? 8.312 -10.758 -5.098 1 98.75 31 LEU B O 1
ATOM 1421 N N . ALA B 1 32 ? 8.852 -9.047 -6.434 1 98.75 32 ALA B N 1
ATOM 1422 C CA . ALA B 1 32 ? 10.234 -8.961 -5.969 1 98.75 32 ALA B CA 1
ATOM 1423 C C . ALA B 1 32 ? 10.406 -7.828 -4.957 1 98.75 32 ALA B C 1
ATOM 1425 O O . ALA B 1 32 ? 10.156 -6.664 -5.273 1 98.75 32 ALA B O 1
ATOM 1426 N N . VAL B 1 33 ? 10.781 -8.141 -3.744 1 97.94 33 VAL B N 1
ATOM 1427 C CA . VAL B 1 33 ? 10.984 -7.16 -2.684 1 97.94 33 VAL B CA 1
ATOM 1428 C C . VAL B 1 33 ? 12.445 -7.18 -2.232 1 97.94 33 VAL B C 1
ATOM 1430 O O . VAL B 1 33 ? 12.906 -8.164 -1.644 1 97.94 33 VAL B O 1
ATOM 1433 N N . THR B 1 34 ? 13.133 -6.105 -2.477 1 95.19 34 THR B N 1
ATOM 1434 C CA . THR B 1 34 ? 14.555 -6.023 -2.141 1 95.19 34 THR B CA 1
ATOM 1435 C C . THR B 1 34 ? 14.789 -4.996 -1.037 1 95.19 34 THR B C 1
ATOM 1437 O O . THR B 1 34 ? 14.445 -3.824 -1.191 1 95.19 34 THR B O 1
ATOM 1440 N N . ALA B 1 35 ? 15.297 -5.453 0.093 1 89.81 35 ALA B N 1
ATOM 1441 C CA . ALA B 1 35 ? 15.688 -4.531 1.159 1 89.81 35 ALA B CA 1
ATOM 1442 C C . ALA B 1 35 ? 16.984 -3.816 0.819 1 89.81 35 ALA B C 1
ATOM 1444 O O . ALA B 1 35 ? 17.891 -4.402 0.205 1 89.81 35 ALA B O 1
ATOM 1445 N N . ARG B 1 36 ? 17.016 -2.537 1.146 1 90.31 36 ARG B N 1
ATOM 1446 C CA . ARG B 1 36 ? 18.266 -1.801 0.942 1 90.31 36 ARG B CA 1
ATOM 1447 C C . ARG B 1 36 ? 18.922 -1.455 2.273 1 90.31 36 ARG B C 1
ATOM 1449 O O . ARG B 1 36 ? 18.234 -1.333 3.295 1 90.31 36 ARG B O 1
ATOM 1456 N N . TYR B 1 37 ? 20.281 -1.473 2.277 1 89.88 37 TYR B N 1
ATOM 1457 C CA . TYR B 1 37 ? 21 -1.073 3.477 1 89.88 37 TYR B CA 1
ATOM 1458 C C . TYR B 1 37 ? 22.156 -0.146 3.127 1 89.88 37 TYR B C 1
ATOM 1460 O O . TYR B 1 37 ? 22.625 -0.124 1.984 1 89.88 37 TYR B O 1
ATOM 1468 N N . TRP B 1 38 ? 22.484 0.631 4.129 1 89.88 38 TRP B N 1
ATOM 1469 C CA . TRP B 1 38 ? 23.594 1.566 3.967 1 89.88 38 TRP B CA 1
ATOM 1470 C C . TRP B 1 38 ? 24.938 0.856 4.125 1 89.88 38 TRP B C 1
ATOM 1472 O O . TRP B 1 38 ? 25.234 0.312 5.188 1 89.88 38 TRP B O 1
ATOM 1482 N N . ASP B 1 39 ? 25.625 0.897 2.965 1 90.56 39 ASP B N 1
ATOM 1483 C CA . ASP B 1 39 ? 26.984 0.362 2.969 1 90.56 39 ASP B CA 1
ATOM 1484 C C . ASP B 1 39 ? 28 1.444 3.326 1 90.56 39 ASP B C 1
ATOM 1486 O O . ASP B 1 39 ? 28.297 2.312 2.504 1 90.56 39 ASP B O 1
ATOM 1490 N N . ARG B 1 40 ? 28.5 1.392 4.484 1 91.75 40 ARG B N 1
ATOM 1491 C CA . ARG B 1 40 ? 29.422 2.404 4.992 1 91.75 40 ARG B CA 1
ATOM 1492 C C . ARG B 1 40 ? 30.703 2.439 4.172 1 91.75 40 ARG B C 1
ATOM 1494 O O . ARG B 1 40 ? 31.266 3.51 3.928 1 91.75 40 ARG B O 1
ATOM 1501 N N . GLU B 1 41 ? 31.156 1.31 3.824 1 90.75 41 GLU B N 1
ATOM 1502 C CA . GLU B 1 41 ? 32.406 1.227 3.049 1 90.75 41 GLU B CA 1
ATOM 1503 C C . GLU B 1 41 ? 32.219 1.874 1.678 1 90.75 41 GLU B C 1
ATOM 1505 O O . GLU B 1 41 ? 33.125 2.588 1.212 1 90.75 41 GLU B O 1
ATOM 1510 N N . LYS B 1 42 ? 31.094 1.624 1.097 1 90.38 42 LYS B N 1
ATOM 1511 C CA . LYS B 1 42 ? 30.828 2.16 -0.235 1 90.38 42 LYS B CA 1
ATOM 1512 C C . LYS B 1 42 ? 30.125 3.516 -0.15 1 90.38 42 LYS B C 1
ATOM 1514 O O . LYS B 1 42 ? 29.922 4.18 -1.169 1 90.38 42 LYS B O 1
ATOM 1519 N N . ASN B 1 43 ? 29.797 3.9 0.995 1 90.75 43 ASN B N 1
ATOM 1520 C CA . ASN B 1 43 ? 29.047 5.137 1.215 1 90.75 43 ASN B CA 1
ATOM 1521 C C . ASN B 1 43 ? 27.844 5.246 0.281 1 90.75 43 ASN B C 1
ATOM 1523 O O . ASN B 1 43 ? 27.672 6.266 -0.39 1 90.75 43 ASN B O 1
ATOM 1527 N N . ALA B 1 44 ? 27.219 4.141 0.137 1 90.75 44 ALA B N 1
ATOM 1528 C CA . ALA B 1 44 ? 26.078 4.086 -0.764 1 90.75 44 ALA B CA 1
ATOM 1529 C C . ALA B 1 44 ? 25.031 3.094 -0.261 1 90.75 44 ALA B C 1
ATOM 1531 O O . ALA B 1 44 ? 25.344 2.176 0.496 1 90.75 44 ALA B O 1
ATOM 1532 N N . TRP B 1 45 ? 23.828 3.416 -0.624 1 88.62 45 TRP B N 1
ATOM 1533 C CA . TRP B 1 45 ? 22.781 2.422 -0.409 1 88.62 45 TRP B CA 1
ATOM 1534 C C . TRP B 1 45 ? 22.984 1.213 -1.317 1 88.62 45 TRP B C 1
ATOM 1536 O O . TRP B 1 45 ? 23.266 1.364 -2.506 1 88.62 45 TRP B O 1
ATOM 1546 N N . THR B 1 46 ? 22.953 0.012 -0.638 1 90.94 46 THR B N 1
ATOM 1547 C CA . THR B 1 46 ? 23.188 -1.222 -1.38 1 90.94 46 THR B CA 1
ATOM 1548 C C . THR B 1 46 ? 22 -2.164 -1.258 1 90.94 46 THR B C 1
ATOM 1550 O O . THR B 1 46 ? 21.344 -2.23 -0.207 1 90.94 46 THR B O 1
ATOM 1553 N N . ASP B 1 47 ? 21.812 -2.902 -2.414 1 89.88 47 ASP B N 1
ATOM 1554 C CA . ASP B 1 47 ? 20.719 -3.877 -2.422 1 89.88 47 ASP B CA 1
ATOM 1555 C C . ASP B 1 47 ? 21.078 -5.098 -1.574 1 89.88 47 ASP B C 1
ATOM 1557 O O . ASP B 1 47 ? 22.172 -5.629 -1.67 1 89.88 47 ASP B O 1
ATOM 1561 N N . GLY B 1 48 ? 20.109 -5.438 -0.666 1 91.38 48 GLY B N 1
ATOM 1562 C CA . GLY B 1 48 ? 20.234 -6.684 0.076 1 91.38 48 GLY B CA 1
ATOM 1563 C C . GLY B 1 48 ? 19.531 -7.852 -0.599 1 91.38 48 GLY B C 1
ATOM 1564 O O . GLY B 1 48 ? 19.516 -7.938 -1.828 1 91.38 48 GLY B O 1
ATOM 1565 N N . HIS B 1 49 ? 19.125 -8.812 0.206 1 92.94 49 HIS B N 1
ATOM 1566 C CA . HIS B 1 49 ? 18.438 -10 -0.28 1 92.94 49 HIS B CA 1
ATOM 1567 C C . HIS B 1 49 ? 17.078 -9.648 -0.869 1 92.94 49 HIS B C 1
ATOM 1569 O O . HIS B 1 49 ? 16.344 -8.836 -0.298 1 92.94 49 HIS B O 1
ATOM 1575 N N . THR B 1 50 ? 16.766 -10.25 -2.018 1 95.25 50 THR B N 1
ATOM 1576 C CA . THR B 1 50 ? 15.461 -10.078 -2.643 1 95.25 50 THR B CA 1
ATOM 1577 C C . THR B 1 50 ? 14.516 -11.211 -2.24 1 95.25 50 THR B C 1
ATOM 1579 O O . THR B 1 50 ? 14.805 -12.383 -2.494 1 95.25 50 THR B O 1
ATOM 1582 N N . ASN B 1 51 ? 13.445 -10.844 -1.555 1 96.06 51 ASN B N 1
ATOM 1583 C CA . ASN B 1 51 ? 12.359 -11.773 -1.283 1 96.06 51 ASN B CA 1
ATOM 1584 C C . ASN B 1 51 ? 11.359 -11.812 -2.434 1 96.06 51 ASN B C 1
ATOM 1586 O O . ASN B 1 51 ? 10.984 -10.773 -2.975 1 96.06 51 ASN B O 1
ATOM 1590 N N . PHE B 1 52 ? 11.047 -13.031 -2.727 1 96.94 52 PHE B N 1
ATOM 1591 C CA . PHE B 1 52 ? 9.984 -13.172 -3.711 1 96.94 52 PHE B CA 1
ATOM 1592 C C . PHE B 1 52 ? 8.719 -13.711 -3.061 1 96.94 52 PHE B C 1
ATOM 1594 O O . PHE B 1 52 ? 8.773 -14.641 -2.246 1 96.94 52 PHE B O 1
ATOM 1601 N N . PHE B 1 53 ? 7.633 -13.102 -3.416 1 98.12 53 PHE B N 1
ATOM 1602 C CA . PHE B 1 53 ? 6.312 -13.531 -2.979 1 98.12 53 PHE B CA 1
ATOM 1603 C C . PHE B 1 53 ? 5.418 -13.836 -4.176 1 98.12 53 PHE B C 1
ATOM 1605 O O . PHE B 1 53 ? 5.508 -13.172 -5.211 1 98.12 53 PHE B O 1
ATOM 1612 N N . THR B 1 54 ? 4.609 -14.852 -4.047 1 98 54 THR B N 1
ATOM 1613 C CA . THR B 1 54 ? 3.463 -14.945 -4.945 1 98 54 THR B CA 1
ATOM 1614 C C . THR B 1 54 ? 2.277 -14.156 -4.395 1 98 54 THR B C 1
ATOM 1616 O O . THR B 1 54 ? 1.81 -14.422 -3.287 1 98 54 THR B O 1
ATOM 1619 N N . VAL B 1 55 ? 1.797 -13.188 -5.113 1 98.81 55 VAL B N 1
ATOM 1620 C CA . VAL B 1 55 ? 0.656 -12.383 -4.691 1 98.81 55 VAL B CA 1
ATOM 1621 C C . VAL B 1 55 ? -0.614 -12.891 -5.371 1 98.81 55 VAL B C 1
ATOM 1623 O O . VAL B 1 55 ? -0.639 -13.086 -6.586 1 98.81 55 VAL B O 1
ATOM 1626 N N . TRP B 1 56 ? -1.591 -13.102 -4.535 1 98.44 56 TRP B N 1
ATOM 1627 C CA . TRP B 1 56 ? -2.92 -13.484 -5 1 98.44 56 TRP B CA 1
ATOM 1628 C C . TRP B 1 56 ? -3.93 -12.375 -4.738 1 98.44 56 TRP B C 1
ATOM 1630 O O . TRP B 1 56 ? -3.949 -11.781 -3.656 1 98.44 56 TRP B O 1
ATOM 1640 N N . ALA B 1 57 ? -4.691 -12.062 -5.734 1 98.62 57 ALA B N 1
ATOM 1641 C CA . ALA B 1 57 ? -5.809 -11.133 -5.602 1 98.62 57 ALA B CA 1
ATOM 1642 C C . ALA B 1 57 ? -7.094 -11.734 -6.168 1 98.62 57 ALA B C 1
ATOM 1644 O O . ALA B 1 57 ? -7.066 -12.414 -7.195 1 98.62 57 ALA B O 1
ATOM 1645 N N . ASN B 1 58 ? -8.188 -11.461 -5.504 1 98.19 58 ASN B N 1
ATOM 1646 C CA . ASN B 1 58 ? -9.469 -12.023 -5.895 1 98.19 58 ASN B CA 1
ATOM 1647 C C . ASN B 1 58 ? -10.531 -10.945 -6.078 1 98.19 58 ASN B C 1
ATOM 1649 O O . ASN B 1 58 ? -10.273 -9.766 -5.816 1 98.19 58 ASN B O 1
ATOM 1653 N N . ARG B 1 59 ? -11.617 -11.375 -6.727 1 96.31 59 ARG B N 1
ATOM 1654 C CA . ARG B 1 59 ? -12.773 -10.508 -6.902 1 96.31 59 ARG B CA 1
ATOM 1655 C C . ARG B 1 59 ? -12.414 -9.25 -7.676 1 96.31 59 ARG B C 1
ATOM 1657 O O . ARG B 1 59 ? -11.758 -9.32 -8.719 1 96.31 59 ARG B O 1
ATOM 1664 N N . GLN B 1 60 ? -12.914 -8.148 -7.223 1 96.62 60 GLN B N 1
ATOM 1665 C CA . GLN B 1 60 ? -12.734 -6.91 -7.977 1 96.62 60 GLN B CA 1
ATOM 1666 C C . GLN B 1 60 ? -11.266 -6.512 -8.039 1 96.62 60 GLN B C 1
ATOM 1668 O O . GLN B 1 60 ? -10.812 -5.949 -9.039 1 96.62 60 GLN B O 1
ATOM 1673 N N . LEU B 1 61 ? -10.547 -6.766 -6.945 1 98.31 61 LEU B N 1
ATOM 1674 C CA . LEU B 1 61 ? -9.117 -6.473 -6.938 1 98.31 61 LEU B CA 1
ATOM 1675 C C . LEU B 1 61 ? -8.406 -7.23 -8.047 1 98.31 61 LEU B C 1
ATOM 1677 O O . LEU B 1 61 ? -7.492 -6.695 -8.688 1 98.31 61 LEU B O 1
ATOM 1681 N N . ALA B 1 62 ? -8.836 -8.438 -8.281 1 98.56 62 ALA B N 1
ATOM 1682 C CA . ALA B 1 62 ? -8.242 -9.234 -9.352 1 98.56 62 ALA B CA 1
ATOM 1683 C C . ALA B 1 62 ? -8.477 -8.578 -10.711 1 98.56 62 ALA B C 1
ATOM 1685 O O . ALA B 1 62 ? -7.531 -8.398 -11.484 1 98.56 62 ALA B O 1
ATOM 1686 N N . THR B 1 63 ? -9.672 -8.266 -11 1 97.44 63 THR B N 1
ATOM 1687 C CA . THR B 1 63 ? -10.047 -7.652 -12.273 1 97.44 63 THR B CA 1
ATOM 1688 C C . THR B 1 63 ? -9.305 -6.336 -12.477 1 97.44 63 THR B C 1
ATOM 1690 O O . THR B 1 63 ? -8.703 -6.113 -13.531 1 97.44 63 THR B O 1
ATOM 1693 N N . ASN B 1 64 ? -9.32 -5.5 -11.477 1 98.38 64 ASN B N 1
ATOM 1694 C CA . ASN B 1 64 ? -8.68 -4.195 -11.578 1 98.38 64 ASN B CA 1
ATOM 1695 C C . ASN B 1 64 ? -7.164 -4.324 -11.727 1 98.38 64 ASN B C 1
ATOM 1697 O O . ASN B 1 64 ? -6.547 -3.602 -12.516 1 98.38 64 ASN B O 1
ATOM 1701 N N . ALA B 1 65 ? -6.551 -5.207 -10.922 1 98.56 65 ALA B N 1
ATOM 1702 C CA . ALA B 1 65 ? -5.102 -5.387 -10.961 1 98.56 65 ALA B CA 1
ATOM 1703 C C . ALA B 1 65 ? -4.648 -5.895 -12.328 1 98.56 65 ALA B C 1
ATOM 1705 O O . ALA B 1 65 ? -3.609 -5.473 -12.836 1 98.56 65 ALA B O 1
ATOM 1706 N N . SER B 1 66 ? -5.406 -6.77 -12.844 1 97.56 66 SER B N 1
ATOM 1707 C CA . SER B 1 66 ? -5.066 -7.332 -14.141 1 97.56 66 SER B CA 1
ATOM 1708 C C . SER B 1 66 ? -5.004 -6.254 -15.219 1 97.56 66 SER B C 1
ATOM 1710 O O . SER B 1 66 ? -4.18 -6.324 -16.125 1 97.56 66 SER B O 1
ATOM 1712 N N . GLY B 1 67 ? -5.781 -5.273 -15.086 1 96.94 67 GLY B N 1
ATOM 1713 C CA . GLY B 1 67 ? -5.82 -4.199 -16.078 1 96.94 67 GLY B CA 1
ATOM 1714 C C . GLY B 1 67 ? -4.91 -3.037 -15.719 1 96.94 67 GLY B C 1
ATOM 1715 O O . GLY B 1 67 ? -4.773 -2.094 -16.5 1 96.94 67 GLY B O 1
ATOM 1716 N N . SER B 1 68 ? -4.281 -3.111 -14.625 1 98.69 68 SER B N 1
ATOM 1717 C CA . SER B 1 68 ? -3.537 -1.946 -14.148 1 98.69 68 SER B CA 1
ATOM 1718 C C . SER B 1 68 ? -2.045 -2.246 -14.055 1 98.69 68 SER B C 1
ATOM 1720 O O . SER B 1 68 ? -1.212 -1.364 -14.273 1 98.69 68 SER B O 1
ATOM 1722 N N . LEU B 1 69 ? -1.698 -3.461 -13.75 1 98.69 69 LEU B N 1
ATOM 1723 C CA . LEU B 1 69 ? -0.325 -3.781 -13.375 1 98.69 69 LEU B CA 1
ATOM 1724 C C . LEU B 1 69 ? 0.443 -4.359 -14.562 1 98.69 69 LEU B C 1
ATOM 1726 O O . LEU B 1 69 ? -0.11 -5.133 -15.344 1 98.69 69 LEU B O 1
ATOM 1730 N N . ALA B 1 70 ? 1.653 -4.035 -14.648 1 98.5 70 ALA B N 1
ATOM 1731 C CA . ALA B 1 70 ? 2.59 -4.582 -15.625 1 98.5 70 ALA B CA 1
ATOM 1732 C C . ALA B 1 70 ? 3.908 -4.977 -14.961 1 98.5 70 ALA B C 1
ATOM 1734 O O . ALA B 1 70 ? 4.223 -4.504 -13.867 1 98.5 70 ALA B O 1
ATOM 1735 N N . VAL B 1 71 ? 4.613 -5.855 -15.648 1 98.56 71 VAL B N 1
ATOM 1736 C CA . VAL B 1 71 ? 5.934 -6.246 -15.164 1 98.56 71 VAL B CA 1
ATOM 1737 C C . VAL B 1 71 ? 6.797 -5.004 -14.953 1 98.56 71 VAL B C 1
ATOM 1739 O O . VAL B 1 71 ? 6.812 -4.102 -15.789 1 98.56 71 VAL B O 1
ATOM 1742 N N . GLY B 1 72 ? 7.434 -4.91 -13.797 1 98.12 72 GLY B N 1
ATOM 1743 C CA . GLY B 1 72 ? 8.328 -3.799 -13.5 1 98.12 72 GLY B CA 1
ATOM 1744 C C . GLY B 1 72 ? 7.672 -2.719 -12.664 1 98.12 72 GLY B C 1
ATOM 1745 O O . GLY B 1 72 ? 8.359 -1.881 -12.07 1 98.12 72 GLY B O 1
ATOM 1746 N N . ASP B 1 73 ? 6.367 -2.727 -12.633 1 98.5 73 ASP B N 1
ATOM 1747 C CA . ASP B 1 73 ? 5.656 -1.705 -11.867 1 98.5 73 ASP B CA 1
ATOM 1748 C C . ASP B 1 73 ? 5.988 -1.8 -10.383 1 98.5 73 ASP B C 1
ATOM 1750 O O . ASP B 1 73 ? 6.004 -2.893 -9.812 1 98.5 73 ASP B O 1
ATOM 1754 N N . PRO B 1 74 ? 6.41 -0.658 -9.719 1 98.62 74 PRO B N 1
ATOM 1755 C CA . PRO B 1 74 ? 6.508 -0.638 -8.258 1 98.62 74 PRO B CA 1
ATOM 1756 C C . PRO B 1 74 ? 5.145 -0.667 -7.578 1 98.62 74 PRO B C 1
ATOM 1758 O O . PRO B 1 74 ? 4.246 0.094 -7.949 1 98.62 74 PRO B O 1
ATOM 1761 N N . VAL B 1 75 ? 4.945 -1.531 -6.609 1 98.88 75 VAL B N 1
ATOM 1762 C CA . VAL B 1 75 ? 3.631 -1.637 -5.984 1 98.88 75 VAL B CA 1
ATOM 1763 C C . VAL B 1 75 ? 3.787 -1.787 -4.473 1 98.88 75 VAL B C 1
ATOM 1765 O O . VAL B 1 75 ? 4.844 -2.205 -3.992 1 98.88 75 VAL B O 1
ATOM 1768 N N . VAL B 1 76 ? 2.811 -1.345 -3.73 1 98.81 76 VAL B N 1
ATOM 1769 C CA . VAL B 1 76 ? 2.592 -1.636 -2.316 1 98.81 76 VAL B CA 1
ATOM 1770 C C . VAL B 1 76 ? 1.475 -2.666 -2.168 1 98.81 76 VAL B C 1
ATOM 1772 O O . VAL B 1 76 ? 0.378 -2.484 -2.703 1 98.81 76 VAL B O 1
ATOM 1775 N N . VAL B 1 77 ? 1.725 -3.748 -1.519 1 98.88 77 VAL B N 1
ATOM 1776 C CA . VAL B 1 77 ? 0.778 -4.848 -1.363 1 98.88 77 VAL B CA 1
ATOM 1777 C C . VAL B 1 77 ? 0.521 -5.102 0.12 1 98.88 77 VAL B C 1
ATOM 1779 O O . VAL B 1 77 ? 1.458 -5.332 0.888 1 98.88 77 VAL B O 1
ATOM 1782 N N . GLN B 1 78 ? -0.71 -4.984 0.542 1 98.69 78 GLN B N 1
ATOM 1783 C CA . GLN B 1 78 ? -1.153 -5.395 1.871 1 98.69 78 GLN B CA 1
ATOM 1784 C C . GLN B 1 78 ? -1.955 -6.691 1.809 1 98.69 78 GLN B C 1
ATOM 1786 O O . GLN B 1 78 ? -2.852 -6.832 0.974 1 98.69 78 GLN B O 1
ATOM 1791 N N . GLY B 1 79 ? -1.572 -7.684 2.68 1 98.5 79 GLY B N 1
ATOM 1792 C CA . GLY B 1 79 ? -2.328 -8.922 2.652 1 98.5 79 GLY B CA 1
ATOM 1793 C C . GLY B 1 79 ? -1.873 -9.922 3.699 1 98.5 79 GLY B C 1
ATOM 1794 O O . GLY B 1 79 ? -1.06 -9.594 4.566 1 98.5 79 GLY B O 1
ATOM 1795 N N . ARG B 1 80 ? -2.49 -11.102 3.691 1 97.94 80 ARG B N 1
ATOM 1796 C CA . ARG B 1 80 ? -2.176 -12.195 4.598 1 97.94 80 ARG B CA 1
ATOM 1797 C C . ARG B 1 80 ? -1.045 -13.055 4.043 1 97.94 80 ARG B C 1
ATOM 1799 O O . ARG B 1 80 ? -1.1 -13.5 2.896 1 97.94 80 ARG B O 1
ATOM 1806 N N . LEU B 1 81 ? -0.063 -13.25 4.898 1 97.81 81 LEU B N 1
ATOM 1807 C CA . LEU B 1 81 ? 1.093 -14.055 4.512 1 97.81 81 LEU B CA 1
ATOM 1808 C C . LEU B 1 81 ? 0.85 -15.531 4.801 1 97.81 81 LEU B C 1
ATOM 1810 O O . LEU B 1 81 ? 0.405 -15.891 5.895 1 97.81 81 LEU B O 1
ATOM 1814 N N . LYS B 1 82 ? 1.108 -16.344 3.824 1 95.94 82 LYS B N 1
ATOM 1815 C CA . LYS B 1 82 ? 1.096 -17.812 3.961 1 95.94 82 LYS B CA 1
ATOM 1816 C C . LYS B 1 82 ? 2.412 -18.406 3.484 1 95.94 82 LYS B C 1
ATOM 1818 O O . LYS B 1 82 ? 2.75 -18.328 2.303 1 95.94 82 LYS B O 1
ATOM 1823 N N . VAL B 1 83 ? 3.139 -18.953 4.434 1 94.31 83 VAL B N 1
ATOM 1824 C CA . VAL B 1 83 ? 4.367 -19.672 4.086 1 94.31 83 VAL B CA 1
ATOM 1825 C C . VAL B 1 83 ? 4.09 -21.172 3.984 1 94.31 83 VAL B C 1
ATOM 1827 O O . VAL B 1 83 ? 3.559 -21.766 4.918 1 94.31 83 VAL B O 1
ATOM 1830 N N . ARG B 1 84 ? 4.387 -21.688 2.863 1 89.94 84 ARG B N 1
ATOM 1831 C CA . ARG B 1 84 ? 4.113 -23.109 2.619 1 89.94 84 ARG B CA 1
ATOM 1832 C C . ARG B 1 84 ? 5.387 -23.844 2.23 1 89.94 84 ARG B C 1
ATOM 1834 O O . ARG B 1 84 ? 6.289 -23.266 1.627 1 89.94 84 ARG B O 1
ATOM 1841 N N . THR B 1 85 ? 5.438 -25.016 2.773 1 89.44 85 THR B N 1
ATOM 1842 C CA . THR B 1 85 ? 6.512 -25.922 2.369 1 89.44 85 THR B CA 1
ATOM 1843 C C . THR B 1 85 ? 5.949 -27.125 1.623 1 89.44 85 THR B C 1
ATOM 1845 O O . THR B 1 85 ? 5.055 -27.812 2.123 1 89.44 85 THR B O 1
ATOM 1848 N N . ASP B 1 86 ? 6.309 -27.141 0.423 1 83.25 86 ASP B N 1
ATOM 1849 C CA . ASP B 1 86 ? 5.883 -28.281 -0.386 1 83.25 86 ASP B CA 1
ATOM 1850 C C . ASP B 1 86 ? 7.07 -29.156 -0.771 1 83.25 86 ASP B C 1
ATOM 1852 O O . ASP B 1 86 ? 8.203 -28.688 -0.846 1 83.25 86 ASP B O 1
ATOM 1856 N N . VAL B 1 87 ? 6.766 -30.531 -0.704 1 83.94 87 VAL B N 1
ATOM 1857 C CA . VAL B 1 87 ? 7.766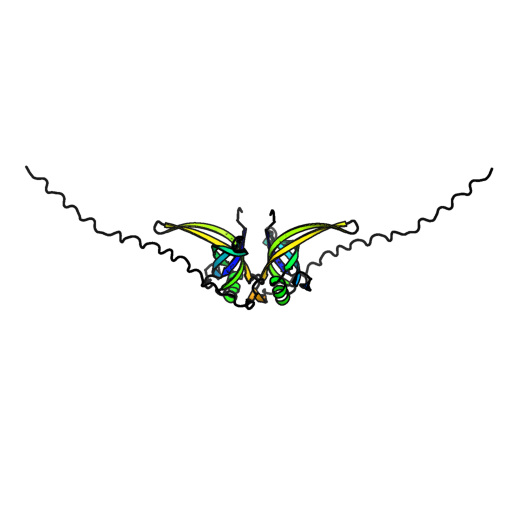 -31.484 -1.156 1 83.94 87 VAL B CA 1
ATOM 1858 C C . VAL B 1 87 ? 7.43 -31.953 -2.57 1 83.94 87 VAL B C 1
ATOM 1860 O O . VAL B 1 87 ? 6.375 -32.562 -2.799 1 83.94 87 VAL B O 1
ATOM 1863 N N . ARG B 1 88 ? 8.188 -31.422 -3.471 1 74.69 88 ARG B N 1
ATOM 1864 C CA . ARG B 1 88 ? 8.031 -31.875 -4.852 1 74.69 88 ARG B CA 1
ATOM 1865 C C . A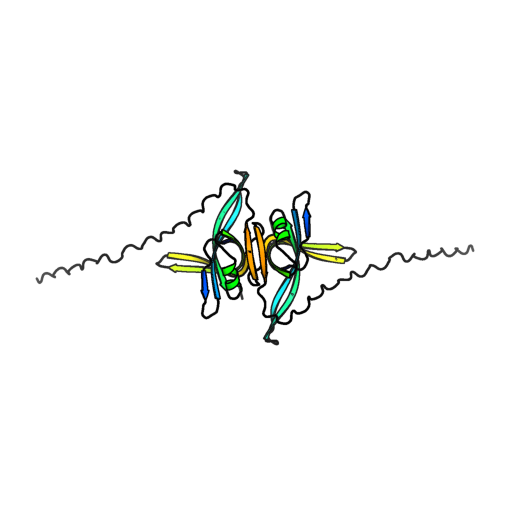RG B 1 88 ? 9.281 -32.594 -5.336 1 74.69 88 ARG B C 1
ATOM 1867 O O . ARG B 1 88 ? 10.391 -32.062 -5.273 1 74.69 88 ARG B O 1
ATOM 1874 N N . GLU B 1 89 ? 8.969 -33.719 -5.918 1 80.44 89 GLU B N 1
ATOM 1875 C CA . GLU B 1 89 ? 10.023 -34.562 -6.445 1 80.44 89 GLU B CA 1
ATOM 1876 C C . GLU B 1 89 ? 11.156 -34.75 -5.438 1 80.44 89 GLU B C 1
ATOM 1878 O O . GLU B 1 89 ? 12.328 -34.656 -5.801 1 80.44 89 GLU B O 1
ATOM 1883 N N . GLY B 1 90 ? 10.773 -34.781 -4.305 1 82.12 90 GLY B N 1
ATOM 1884 C CA . GLY B 1 90 ? 11.773 -35.062 -3.283 1 82.12 90 GLY B CA 1
ATOM 1885 C C . GLY B 1 90 ? 12.453 -33.812 -2.754 1 82.12 90 GLY B C 1
ATOM 1886 O O . GLY B 1 90 ? 13.289 -33.906 -1.852 1 82.12 90 GLY B O 1
ATOM 1887 N N . GLN B 1 91 ? 12.156 -32.688 -3.422 1 82.75 91 GLN B N 1
ATOM 1888 C CA . GLN B 1 91 ? 12.773 -31.438 -2.943 1 82.75 91 GLN B CA 1
ATOM 1889 C C . GLN B 1 91 ? 11.758 -30.547 -2.242 1 82.75 91 GLN B C 1
ATOM 1891 O O . GLN B 1 91 ? 10.672 -30.297 -2.775 1 82.75 91 GLN B O 1
ATOM 1896 N N . SER B 1 92 ? 12.133 -30.188 -1.046 1 85 92 SER B N 1
ATOM 1897 C CA . SER B 1 92 ? 11.312 -29.281 -0.258 1 85 92 SER B CA 1
ATOM 1898 C C . SER B 1 92 ? 11.414 -27.844 -0.782 1 85 92 SER B C 1
ATOM 1900 O O . SER B 1 92 ? 12.516 -27.297 -0.88 1 85 92 SER B O 1
ATOM 1902 N N . ARG B 1 93 ? 10.273 -27.469 -1.347 1 86 93 ARG B N 1
ATOM 1903 C CA . ARG B 1 93 ? 10.258 -26.094 -1.812 1 86 93 ARG B CA 1
ATOM 1904 C C . ARG B 1 93 ? 9.336 -25.234 -0.951 1 86 93 ARG B C 1
ATOM 1906 O O . ARG B 1 93 ? 8.195 -25.594 -0.692 1 86 93 ARG B O 1
ATOM 1913 N N . THR B 1 94 ? 10.023 -24.188 -0.366 1 88.62 94 THR B N 1
ATOM 1914 C CA . THR B 1 94 ? 9.25 -23.25 0.448 1 88.62 94 THR B CA 1
ATOM 1915 C C . THR B 1 94 ? 8.812 -22.047 -0.379 1 88.62 94 THR B C 1
ATOM 1917 O O . THR B 1 94 ? 9.609 -21.484 -1.138 1 88.62 94 THR B O 1
ATOM 1920 N N . SER B 1 95 ? 7.496 -21.734 -0.333 1 91.75 95 SER B N 1
ATOM 1921 C CA . SER B 1 95 ? 6.961 -20.562 -1.019 1 91.75 95 SER B CA 1
ATOM 1922 C C . SER B 1 95 ? 6.215 -19.656 -0.051 1 91.75 95 SER B C 1
ATOM 1924 O O . SER B 1 95 ? 5.68 -20.109 0.958 1 91.75 95 SER B O 1
ATOM 1926 N N . ALA B 1 96 ? 6.383 -18.375 -0.266 1 96.31 96 ALA B N 1
ATOM 1927 C CA . ALA B 1 96 ? 5.652 -17.375 0.503 1 96.31 96 ALA B CA 1
ATOM 1928 C C . ALA B 1 96 ? 4.586 -16.688 -0.351 1 96.31 96 ALA B C 1
ATOM 1930 O O . ALA B 1 96 ? 4.902 -16.031 -1.343 1 96.31 96 ALA B O 1
ATOM 1931 N N . ASP B 1 97 ? 3.361 -16.891 0.042 1 97.5 97 ASP B N 1
ATOM 1932 C CA . ASP B 1 97 ? 2.234 -16.297 -0.666 1 97.5 97 ASP B CA 1
ATOM 1933 C C . ASP B 1 97 ? 1.636 -15.141 0.131 1 97.5 97 ASP B C 1
ATOM 1935 O O . ASP B 1 97 ? 1.598 -15.188 1.362 1 97.5 97 ASP B O 1
ATOM 1939 N N . ILE B 1 98 ? 1.231 -14.133 -0.598 1 98.31 98 ILE B N 1
ATOM 1940 C CA . ILE B 1 98 ? 0.455 -13.047 -0.001 1 98.31 98 ILE B CA 1
ATOM 1941 C C . ILE B 1 98 ? -0.954 -13.039 -0.588 1 98.31 98 ILE B C 1
ATOM 1943 O O . ILE B 1 98 ? -1.132 -12.812 -1.788 1 98.31 98 ILE B O 1
ATOM 1947 N N . ASP B 1 99 ? -1.913 -13.375 0.239 1 98.44 99 ASP B N 1
ATOM 1948 C CA . ASP B 1 99 ? -3.301 -13.133 -0.14 1 98.44 99 ASP B CA 1
ATOM 1949 C C . ASP B 1 99 ? -3.67 -11.656 0.041 1 98.44 99 ASP B C 1
ATOM 1951 O O . ASP B 1 99 ? -3.963 -11.219 1.155 1 98.44 99 ASP B O 1
ATOM 1955 N N . ALA B 1 100 ? -3.703 -10.961 -1.082 1 98.75 100 ALA B N 1
ATOM 1956 C CA . ALA B 1 100 ? -3.752 -9.5 -1.048 1 98.75 100 ALA B CA 1
ATOM 1957 C C . ALA B 1 100 ? -5.156 -9 -0.712 1 98.75 100 ALA B C 1
ATOM 1959 O O . ALA B 1 100 ? -6.145 -9.547 -1.206 1 98.75 100 ALA B O 1
ATOM 1960 N N . VAL B 1 101 ? -5.234 -7.957 0.115 1 97.38 101 VAL B N 1
ATOM 1961 C CA . VAL B 1 101 ? -6.484 -7.25 0.372 1 97.38 101 VAL B CA 1
ATOM 1962 C C . VAL B 1 101 ? -6.469 -5.898 -0.339 1 97.38 101 VAL B C 1
ATOM 1964 O O . VAL B 1 101 ? -7.527 -5.348 -0.659 1 97.38 101 VAL B O 1
ATOM 1967 N N . ALA B 1 102 ? -5.258 -5.359 -0.514 1 98.5 102 ALA B N 1
ATOM 1968 C CA . ALA B 1 102 ? -5.07 -4.102 -1.232 1 98.5 102 ALA B CA 1
ATOM 1969 C C . ALA B 1 102 ? -3.764 -4.105 -2.018 1 98.5 102 ALA B C 1
ATOM 1971 O O . ALA B 1 102 ? -2.752 -4.629 -1.548 1 98.5 102 ALA B O 1
ATOM 1972 N N . ILE B 1 103 ? -3.754 -3.527 -3.182 1 98.88 103 ILE B N 1
ATOM 1973 C CA . ILE B 1 103 ? -2.602 -3.305 -4.047 1 98.88 103 ILE B CA 1
ATOM 1974 C C . ILE B 1 103 ? -2.678 -1.907 -4.66 1 98.88 103 ILE B C 1
ATOM 1976 O O . ILE B 1 103 ? -3.75 -1.464 -5.078 1 98.88 103 ILE B O 1
ATOM 1980 N N . GLY B 1 104 ? -1.614 -1.242 -4.766 1 98.81 104 GLY B N 1
ATOM 1981 C CA . GLY B 1 104 ? -1.53 0.022 -5.48 1 98.81 104 GLY B CA 1
ATOM 1982 C C . GLY B 1 104 ? -0.149 0.299 -6.043 1 98.81 104 GLY B C 1
ATOM 1983 O O . GLY B 1 104 ? 0.857 -0.119 -5.465 1 98.81 104 GLY B O 1
ATOM 1984 N N . HIS B 1 105 ? -0.119 1.001 -7.164 1 98.88 105 HIS B N 1
ATOM 1985 C CA . HIS B 1 105 ? 1.174 1.486 -7.633 1 98.88 105 HIS B CA 1
ATOM 1986 C C . HIS B 1 105 ? 1.848 2.361 -6.582 1 98.88 105 HIS B C 1
ATOM 1988 O O . HIS B 1 105 ? 1.201 3.219 -5.977 1 98.88 105 HIS B O 1
ATOM 1994 N N . ASP B 1 106 ? 3.137 2.121 -6.312 1 98.69 106 ASP B N 1
ATOM 1995 C CA . ASP B 1 106 ? 3.885 2.947 -5.371 1 98.69 106 ASP B CA 1
ATOM 1996 C C . ASP B 1 106 ? 4.203 4.316 -5.969 1 98.69 106 ASP B C 1
ATOM 1998 O O . ASP B 1 106 ? 5.07 4.43 -6.84 1 98.69 106 ASP B O 1
ATOM 2002 N N . LEU B 1 107 ? 3.645 5.379 -5.477 1 98.75 107 LEU B N 1
ATOM 2003 C CA . LEU B 1 107 ? 3.771 6.727 -6.012 1 98.75 107 LEU B CA 1
ATOM 2004 C C . LEU B 1 107 ? 5.145 7.309 -5.699 1 98.75 107 LEU B C 1
ATOM 2006 O O . LEU B 1 107 ? 5.527 8.344 -6.258 1 98.75 107 LEU B O 1
ATOM 2010 N N . ALA B 1 108 ? 5.91 6.609 -4.832 1 97.94 108 ALA B N 1
ATOM 2011 C CA . ALA B 1 108 ? 7.285 7.059 -4.625 1 97.94 108 ALA B CA 1
ATOM 2012 C C . ALA B 1 108 ? 8.078 7.004 -5.926 1 97.94 108 ALA B C 1
ATOM 2014 O O . ALA B 1 108 ? 9.047 7.746 -6.098 1 97.94 108 ALA B O 1
ATOM 2015 N N . ARG B 1 109 ? 7.586 6.156 -6.828 1 97.38 109 ARG B N 1
ATOM 2016 C CA . ARG B 1 109 ? 8.414 5.914 -8.008 1 97.38 109 ARG B CA 1
ATOM 2017 C C . ARG B 1 109 ? 7.691 6.348 -9.281 1 97.38 109 ARG B C 1
ATOM 2019 O O . ARG B 1 109 ? 8.148 6.059 -10.383 1 97.38 109 ARG B O 1
ATOM 2026 N N . GLY B 1 110 ? 6.559 7.039 -9.109 1 98.19 110 GLY B N 1
ATOM 2027 C CA . GLY B 1 110 ? 5.824 7.527 -10.273 1 98.19 110 GLY B CA 1
ATOM 2028 C C . GLY B 1 110 ? 4.48 8.133 -9.914 1 98.19 110 GLY B C 1
ATOM 2029 O O . GLY B 1 110 ? 4.156 8.289 -8.734 1 98.19 110 GLY B O 1
ATOM 2030 N N . THR B 1 111 ? 3.771 8.492 -10.953 1 98.5 111 THR B N 1
ATOM 2031 C CA . THR B 1 111 ? 2.432 9.047 -10.812 1 98.5 111 THR B CA 1
ATOM 2032 C C . THR B 1 111 ? 1.383 8.078 -11.344 1 98.5 111 THR B C 1
ATOM 2034 O O . THR B 1 111 ? 1.708 7.148 -12.086 1 98.5 111 THR B O 1
ATOM 2037 N N . ALA B 1 112 ? 0.172 8.297 -10.836 1 98.44 112 ALA B N 1
ATOM 2038 C CA . ALA B 1 112 ? -0.916 7.438 -11.305 1 98.44 112 ALA B CA 1
ATOM 2039 C C . ALA B 1 112 ? -2.193 8.242 -11.516 1 98.44 112 ALA B C 1
ATOM 2041 O O . ALA B 1 112 ? -2.473 9.188 -10.773 1 98.44 112 ALA B O 1
ATOM 2042 N N . ALA B 1 113 ? -2.887 7.879 -12.57 1 98.31 113 ALA B N 1
ATOM 2043 C CA . ALA B 1 113 ? -4.258 8.336 -12.781 1 98.31 113 ALA B CA 1
ATOM 2044 C C . ALA B 1 113 ? -5.266 7.27 -12.367 1 98.31 113 ALA B C 1
ATOM 2046 O O . ALA B 1 113 ? -5.254 6.156 -12.898 1 98.31 113 ALA B O 1
ATOM 2047 N N . PHE B 1 114 ? -6.133 7.602 -11.469 1 98.31 114 PHE B N 1
ATOM 2048 C CA . PHE B 1 114 ? -7.043 6.641 -10.852 1 98.31 114 PHE B CA 1
ATOM 2049 C C . PHE B 1 114 ? -8.461 6.82 -11.383 1 98.31 114 PHE B C 1
ATOM 2051 O O . PHE B 1 114 ? -8.922 7.949 -11.57 1 98.31 114 PHE B O 1
ATOM 2058 N N . ARG B 1 115 ? -9.078 5.672 -11.672 1 97.56 115 ARG B N 1
ATOM 2059 C CA . ARG B 1 115 ? -10.484 5.629 -12.062 1 97.56 115 ARG B CA 1
ATOM 2060 C C . ARG B 1 115 ? -11.273 4.672 -11.172 1 97.56 115 ARG B C 1
ATOM 2062 O O . ARG B 1 115 ? -11.008 3.469 -11.156 1 97.56 115 ARG B O 1
ATOM 2069 N N . ARG B 1 116 ? -12.25 5.195 -10.469 1 95.75 116 ARG B N 1
ATOM 2070 C CA . ARG B 1 116 ? -13.062 4.383 -9.57 1 95.75 116 ARG B CA 1
ATOM 2071 C C . ARG B 1 116 ? -13.992 3.461 -10.344 1 95.75 116 ARG B C 1
ATOM 2073 O O . ARG B 1 116 ? -14.562 3.859 -11.367 1 95.75 116 ARG B O 1
ATOM 2080 N N . THR B 1 117 ? -14.008 2.229 -9.867 1 87.5 117 THR B N 1
ATOM 2081 C CA . THR B 1 117 ? -14.984 1.319 -10.453 1 87.5 117 THR B CA 1
ATOM 2082 C C . THR B 1 117 ? -16.406 1.724 -10.062 1 87.5 117 THR B C 1
ATOM 2084 O O . THR B 1 117 ? -16.656 2.098 -8.914 1 87.5 117 THR B O 1
ATOM 2087 N N . ALA B 1 118 ? -17.266 2.098 -11.102 1 63.69 118 ALA B N 1
ATOM 2088 C CA . ALA B 1 118 ? -18.641 2.494 -10.891 1 63.69 118 ALA B CA 1
ATOM 2089 C C . ALA B 1 118 ? -19.344 1.552 -9.914 1 63.69 118 ALA B C 1
ATOM 2091 O O . ALA B 1 118 ? -19.328 0.332 -10.094 1 63.69 118 ALA B O 1
ATOM 2092 N N . ARG B 1 119 ? -19.094 1.683 -8.555 1 54.75 119 ARG B N 1
ATOM 2093 C CA . ARG B 1 119 ? -19.984 0.902 -7.695 1 54.75 119 ARG B CA 1
ATOM 2094 C C . ARG B 1 119 ? -21.406 0.887 -8.25 1 54.75 119 ARG B C 1
ATOM 2096 O O . ARG B 1 119 ? -21.891 1.898 -8.758 1 54.75 119 ARG B O 1
ATOM 2103 N N . THR B 1 120 ? -21.984 -0.182 -8.531 1 47.47 120 THR B N 1
ATOM 2104 C CA . THR B 1 120 ? -23.438 -0.036 -8.555 1 47.47 120 THR B CA 1
ATOM 2105 C C . THR B 1 120 ? -23.906 0.929 -7.465 1 47.47 120 THR B C 1
ATOM 2107 O O . THR B 1 120 ? -23.594 0.74 -6.289 1 47.47 120 THR B O 1
ATOM 2110 N N . GLU B 1 121 ? -24.156 2.117 -7.777 1 38.28 121 GLU B N 1
ATOM 2111 C CA . GLU B 1 121 ? -24.578 3.23 -6.934 1 38.28 121 GLU B CA 1
ATOM 2112 C C . GLU B 1 121 ? -25.359 2.738 -5.723 1 38.28 121 GLU B C 1
ATOM 2114 O O . GLU B 1 121 ? -26.578 2.523 -5.805 1 38.28 121 GLU B O 1
ATOM 2119 N N . ALA B 1 122 ? -25.188 1.748 -4.984 1 38.28 122 ALA B N 1
ATOM 2120 C CA . ALA B 1 122 ? -25.984 1.829 -3.771 1 38.28 122 ALA B CA 1
ATOM 2121 C C . ALA B 1 122 ? -25.812 3.18 -3.086 1 38.28 122 ALA B C 1
ATOM 2123 O O . ALA B 1 122 ? -24.844 3.898 -3.352 1 38.28 122 ALA B O 1
ATOM 2124 N N . SER B 1 123 ? -26.703 3.635 -2.109 1 39.5 123 SER B N 1
ATOM 2125 C CA . SER B 1 123 ? -26.984 4.879 -1.399 1 39.5 123 SER B CA 1
ATOM 2126 C C . SER B 1 123 ? -25.719 5.43 -0.73 1 39.5 123 SER B C 1
ATOM 2128 O O . SER B 1 123 ? -25.141 4.777 0.136 1 39.5 123 SER B O 1
ATOM 2130 N N . THR B 1 124 ? -24.891 6.086 -1.394 1 39.94 124 THR B N 1
ATOM 2131 C CA . THR B 1 124 ? -23.828 6.902 -0.812 1 39.94 124 THR B CA 1
ATOM 2132 C C . THR B 1 124 ? -24.25 7.43 0.558 1 39.94 124 THR B C 1
ATOM 2134 O O . THR B 1 124 ? -25.234 8.156 0.676 1 39.94 124 THR B O 1
ATOM 2137 N N . SER B 1 125 ? -24.094 6.711 1.608 1 41.5 125 SER B N 1
ATOM 2138 C CA . SER B 1 125 ? -24.328 7.355 2.898 1 41.5 125 SER B CA 1
ATOM 2139 C C . SER B 1 125 ? -23.578 8.68 2.994 1 41.5 125 SER B C 1
ATOM 2141 O O . SER B 1 125 ? -22.453 8.812 2.488 1 41.5 125 SER B O 1
ATOM 2143 N N . PRO B 1 126 ? -24.219 9.852 3.193 1 38.81 126 PRO B N 1
ATOM 2144 C CA . PRO B 1 126 ? -23.625 11.195 3.305 1 38.81 126 PRO B CA 1
ATOM 2145 C C . PRO B 1 126 ? -22.344 11.203 4.125 1 38.81 126 PRO B C 1
ATOM 2147 O O . PRO B 1 126 ? -22.141 10.344 4.988 1 38.81 126 PRO B O 1
ATOM 2150 N N . PRO B 1 127 ? -21.328 11.797 3.668 1 40.62 127 PRO B N 1
ATOM 2151 C CA . PRO B 1 127 ? -20.078 11.938 4.43 1 40.62 127 PRO B CA 1
ATOM 2152 C C . PRO B 1 127 ? -20.328 12.18 5.918 1 40.62 127 PRO B C 1
ATOM 2154 O O . PRO B 1 127 ? -21.219 12.945 6.285 1 40.62 127 PRO B O 1
ATOM 2157 N N . ARG B 1 128 ? -20.016 11.305 6.781 1 38.72 128 ARG B N 1
ATOM 2158 C CA . ARG B 1 128 ? -20.188 11.594 8.203 1 38.72 128 ARG B CA 1
ATOM 2159 C C . ARG B 1 128 ? -19.438 12.859 8.602 1 38.72 128 ARG B C 1
ATOM 2161 O O . ARG B 1 128 ? -18.25 13 8.312 1 38.72 128 ARG B O 1
ATOM 2168 N N . PRO B 1 129 ? -20.125 13.945 8.891 1 36.06 129 PRO B N 1
ATOM 2169 C CA . PRO B 1 129 ? -19.5 15.211 9.281 1 36.06 129 PRO B CA 1
ATOM 2170 C C . PRO B 1 129 ? -18.422 15.039 10.352 1 36.06 129 PRO B C 1
ATOM 2172 O O . PRO B 1 129 ? -18.5 14.117 11.164 1 36.06 129 PRO B O 1
ATOM 2175 N N . GLU B 1 130 ? -17.172 15.305 10.117 1 40 130 GLU B N 1
ATOM 2176 C CA . GLU B 1 130 ? -16.188 15.391 11.188 1 40 130 GLU B CA 1
ATOM 2177 C C . GLU B 1 130 ? -16.797 16.031 12.438 1 40 130 GLU B C 1
ATOM 2179 O O . GLU B 1 130 ? -17.562 17 12.344 1 40 130 GLU B O 1
ATOM 2184 N N . PRO B 1 131 ? -16.984 15.359 13.477 1 37.38 131 PRO B N 1
ATOM 2185 C CA . PRO B 1 131 ? -17.484 16.109 14.633 1 37.38 131 PRO B CA 1
ATOM 2186 C C . PRO B 1 131 ? -16.766 17.453 14.812 1 37.38 131 PRO B C 1
ATOM 2188 O O . PRO B 1 131 ? -15.531 17.516 14.695 1 37.38 131 PRO B O 1
ATOM 2191 N N . ASN B 1 132 ? -17.406 18.516 14.344 1 36.06 132 ASN B N 1
ATOM 2192 C CA . ASN B 1 132 ? -16.906 19.844 14.695 1 36.06 132 ASN B CA 1
ATOM 2193 C C . ASN B 1 132 ? -16.484 19.906 16.156 1 36.06 132 ASN B C 1
ATOM 2195 O O . ASN B 1 132 ? -17.328 19.859 17.062 1 36.06 132 ASN B O 1
ATOM 2199 N N . TRP B 1 133 ? -15.367 19.281 16.578 1 32.16 133 TRP B N 1
ATOM 2200 C CA . TRP B 1 133 ? -14.93 19.562 17.953 1 32.16 133 TRP B CA 1
ATOM 2201 C C . TRP B 1 133 ? -14.852 21.062 18.188 1 32.16 133 TRP B C 1
ATOM 2203 O O . TRP B 1 133 ? -13.883 21.719 17.781 1 32.16 133 TRP B O 1
ATOM 2213 N N . GLU B 1 134 ? -16.031 21.734 18.047 1 34.78 134 GLU B N 1
ATOM 2214 C CA . GLU B 1 134 ? -16.031 23.109 18.547 1 34.78 134 GLU B CA 1
ATOM 2215 C C . GLU B 1 134 ? -15.281 23.219 19.875 1 34.78 134 GLU B C 1
ATOM 2217 O O . GLU B 1 134 ? -15.695 22.641 20.875 1 34.78 134 GLU B O 1
ATOM 2222 N N . VAL B 1 135 ? -13.914 23.344 19.812 1 34.97 135 VAL B N 1
ATOM 2223 C CA . VAL B 1 135 ? -13.258 23.766 21.047 1 34.97 135 VAL B CA 1
ATOM 2224 C C . VAL B 1 135 ? -14.039 24.906 21.688 1 34.97 135 VAL B C 1
ATOM 2226 O O . VAL B 1 135 ? -14.297 25.922 21.047 1 34.97 135 VAL B O 1
ATOM 2229 N N . PRO B 1 136 ? -14.867 24.625 22.672 1 34.34 136 PRO B N 1
ATOM 2230 C CA . PRO B 1 136 ? -15.516 25.766 23.344 1 34.34 136 PRO B CA 1
ATOM 2231 C C . PRO B 1 136 ? -14.594 26.969 23.484 1 34.34 136 PRO B C 1
ATOM 2233 O O . PRO B 1 136 ? -13.414 26.812 23.812 1 34.34 136 PRO B O 1
ATOM 2236 N N . ALA B 1 137 ? -14.797 28 22.688 1 36.97 137 ALA B N 1
ATOM 2237 C CA . ALA B 1 137 ? -14.125 29.266 22.891 1 36.97 137 ALA B CA 1
ATOM 2238 C C . ALA B 1 137 ? -13.93 29.547 24.391 1 36.97 137 ALA B C 1
ATOM 2240 O O . ALA B 1 137 ? -14.875 29.438 25.172 1 36.97 137 ALA B O 1
ATOM 2241 N N . GLY B 1 138 ? -12.773 29.234 24.969 1 36.09 138 GLY B N 1
ATOM 2242 C CA . GLY B 1 138 ? -12.453 29.672 26.312 1 36.09 138 GLY B CA 1
ATOM 2243 C C . GLY B 1 138 ? -13.078 31 26.672 1 36.09 138 GLY B C 1
ATOM 2244 O O . GLY B 1 138 ? -13.258 31.859 25.797 1 36.09 138 GLY B O 1
ATOM 2245 N N . GLY B 1 139 ? -14.102 31 27.578 1 35.94 139 GLY B N 1
ATOM 2246 C CA . GLY B 1 139 ? -14.703 32.188 28.188 1 35.94 139 GLY B CA 1
ATOM 2247 C C . GLY B 1 139 ? -13.734 33.344 28.297 1 35.94 139 GLY B C 1
ATOM 2248 O O . GLY B 1 139 ? -12.523 33.125 28.359 1 35.94 139 GLY B O 1
ATOM 2249 N N . THR B 1 140 ? -14.031 34.438 27.609 1 37.16 140 THR B N 1
ATOM 2250 C CA . THR B 1 140 ? -13.305 35.688 27.734 1 37.16 140 THR B CA 1
ATOM 2251 C C . THR B 1 140 ? -12.875 35.906 29.188 1 37.16 140 THR B C 1
ATOM 2253 O O . THR B 1 140 ? -13.719 35.969 30.078 1 37.16 140 THR B O 1
ATOM 2256 N N . PRO B 1 141 ? -11.648 35.531 29.547 1 39.06 141 PRO B N 1
ATOM 2257 C CA . PRO B 1 141 ? -11.18 35.656 30.938 1 39.06 141 PRO B CA 1
ATOM 2258 C C . PRO B 1 141 ? -11.594 36.969 31.578 1 39.06 141 PRO B C 1
ATOM 2260 O O . PRO B 1 141 ? -11.461 37.156 32.781 1 39.06 141 PRO B O 1
ATOM 2263 N N . GLY B 1 142 ? -11.609 37.969 30.672 1 38.53 142 GLY B N 1
ATOM 2264 C CA . GLY B 1 142 ? -11.234 39.219 31.281 1 38.53 142 GLY B CA 1
ATOM 2265 C C . GLY B 1 142 ? -12.344 39.844 32.125 1 38.53 142 GLY B C 1
ATOM 2266 O O . GLY B 1 142 ? -12.844 40.906 31.781 1 38.53 142 GLY B O 1
ATOM 2267 N N . GLU B 1 143 ? -13.344 39.031 32.594 1 41.72 143 GLU B N 1
ATOM 2268 C CA . GLU B 1 143 ? -14.227 39.906 33.375 1 41.72 143 GLU B CA 1
ATOM 2269 C C . GLU B 1 143 ? -13.445 40.688 34.438 1 41.72 143 GLU B C 1
ATOM 2271 O O . GLU B 1 143 ? -12.68 40.094 35.188 1 41.72 143 GLU B O 1
ATOM 2276 N N . PRO B 1 144 ? -13.18 41.969 34.25 1 42.69 144 PRO B N 1
ATOM 2277 C CA . PRO B 1 144 ? -12.414 42.781 35.219 1 42.69 144 PRO B CA 1
ATOM 2278 C C . PRO B 1 144 ? -12.852 42.562 36.656 1 42.69 144 PRO B C 1
ATOM 2280 O O . PRO B 1 144 ? -14.047 42.5 36.938 1 42.69 144 PRO B O 1
ATOM 2283 N N . VAL B 1 145 ? -12.156 41.781 37.438 1 44.38 145 VAL B N 1
ATOM 2284 C CA . VAL B 1 145 ? -12.359 41.625 38.844 1 44.38 145 VAL B CA 1
ATOM 2285 C C . VAL B 1 145 ? -12.602 42.969 39.5 1 44.38 145 VAL B C 1
ATOM 2287 O O . VAL B 1 145 ? -11.82 43.906 39.312 1 44.38 145 VAL B O 1
ATOM 2290 N N . PRO B 1 146 ? -13.867 43.344 39.75 1 44.62 146 PRO B N 1
ATOM 2291 C CA . PRO B 1 146 ? -14.117 44.625 40.406 1 44.62 146 PRO B CA 1
ATOM 2292 C C . PRO B 1 146 ? -13.164 44.875 41.562 1 44.62 146 PRO B C 1
ATOM 2294 O O . PRO B 1 146 ? -12.898 44 42.375 1 44.62 146 PRO B O 1
ATOM 2297 N N . GLU B 1 147 ? -12.188 45.781 41.438 1 43.53 147 GLU B N 1
ATOM 2298 C CA . GLU B 1 147 ? -11.258 46.25 42.469 1 43.53 147 GLU B CA 1
ATOM 2299 C C . GLU B 1 147 ? -11.977 46.531 43.781 1 43.53 147 GLU B C 1
ATOM 2301 O O . GLU B 1 147 ? -12.898 47.344 43.844 1 43.53 147 GLU B O 1
ATOM 2306 N N . GLN B 1 148 ? -12.211 45.469 44.594 1 44.75 148 GLN B N 1
ATOM 2307 C CA . GLN B 1 148 ? -12.75 45.688 45.938 1 44.75 148 GLN B CA 1
ATOM 2308 C C . GLN B 1 148 ? -12.047 46.844 46.625 1 44.75 148 GLN B C 1
ATOM 2310 O O . GLN B 1 148 ? -10.828 46.781 46.844 1 44.75 148 GLN B O 1
ATOM 2315 N N . ARG B 1 149 ? -12.555 48.031 46.5 1 46.62 149 ARG B N 1
ATOM 2316 C CA . ARG B 1 149 ? -12.117 49.219 47.219 1 46.62 149 ARG B CA 1
ATOM 2317 C C . ARG B 1 149 ? -11.969 48.938 48.719 1 46.62 149 ARG B C 1
ATOM 2319 O O . ARG B 1 149 ? -12.828 48.281 49.312 1 46.62 149 ARG B O 1
ATOM 2326 N N . PRO B 1 150 ? -10.742 48.812 49.219 1 50.78 150 PRO B N 1
ATOM 2327 C CA . PRO B 1 150 ? -10.484 48.594 50.656 1 50.78 150 PRO B CA 1
ATOM 2328 C C . PRO B 1 150 ? -11.406 49.438 51.562 1 50.78 150 PRO B C 1
ATOM 2330 O O . PRO B 1 150 ? -11.719 50.562 51.25 1 50.78 150 PRO B O 1
ATOM 2333 N N . ASP B 1 151 ? -12.391 48.812 52.188 1 49.91 151 ASP B N 1
ATOM 2334 C CA . ASP B 1 151 ? -13.266 49.469 53.156 1 49.91 151 ASP B CA 1
ATOM 2335 C C . ASP B 1 151 ? -12.484 50.438 54.031 1 49.91 151 ASP B C 1
ATOM 2337 O O . ASP B 1 151 ? -11.352 50.156 54.438 1 49.91 151 ASP B O 1
ATOM 2341 N N . PRO B 1 152 ? -12.695 51.688 53.969 1 53.31 152 PRO B N 1
ATOM 2342 C CA . PRO B 1 152 ? -12.023 52.688 54.812 1 53.31 152 PRO B CA 1
ATOM 2343 C C . PRO B 1 152 ? -11.992 52.281 56.281 1 53.31 152 PRO B C 1
ATOM 2345 O O . PRO B 1 152 ? -12.945 51.688 56.781 1 53.31 152 PRO B O 1
ATOM 2348 N N . VAL B 1 153 ? -10.859 51.781 56.812 1 53.84 153 VAL B N 1
ATOM 2349 C CA . VAL B 1 153 ? -10.617 51.5 58.219 1 53.84 153 VAL B CA 1
ATOM 2350 C C . VAL B 1 153 ? -11.211 52.625 59.062 1 53.84 153 VAL B C 1
ATOM 2352 O O . VAL B 1 153 ? -10.977 53.781 58.812 1 53.84 153 VAL B O 1
ATOM 2355 N N . PRO B 1 154 ? -12.367 52.375 59.594 1 53.56 154 PRO B N 1
ATOM 2356 C CA . PRO B 1 154 ? -12.938 53.406 60.469 1 53.56 154 PRO B CA 1
ATOM 2357 C C . PRO B 1 154 ? -11.93 53.938 61.5 1 53.56 154 PRO B C 1
ATOM 2359 O O . PRO B 1 154 ? -11.133 53.188 62.031 1 53.56 154 PRO B O 1
ATOM 2362 N N . VAL B 1 155 ? -11.297 55.094 61.25 1 51.06 155 VAL B N 1
ATOM 2363 C CA . VAL B 1 155 ? -10.492 55.812 62.219 1 51.06 155 VAL B CA 1
ATOM 2364 C C . VAL B 1 155 ? -11.289 56 63.531 1 51.06 155 VAL B C 1
ATOM 2366 O O . VAL B 1 155 ? -12.383 56.562 63.5 1 51.06 155 VAL B O 1
ATOM 2369 N N . GLY B 1 156 ? -11.516 54.969 64.312 1 37.78 156 GLY B N 1
ATOM 2370 C CA . GLY B 1 156 ? -11.773 55.312 65.688 1 37.78 156 GLY B CA 1
ATOM 2371 C C . GLY B 1 156 ? -10.594 55.969 66.375 1 37.78 156 GLY B C 1
ATOM 2372 O O . GLY B 1 156 ? -9.453 55.812 65.938 1 37.78 156 GLY B O 1
#

Secondary structure (DSSP, 8-state):
---EEEEEEEEE-S--EEEEETTEEEEEEEEEEEEEEEETTTTEEEEEEEEEEEEEEEHHHHHHHHHH--TT-EEEEEEEEEEEEEEETTEEEEEEEEEEEEEEE-GGGEEEEEEE----------------------------------------/---EEEEEEEEE-S--EEEEETTEEEEEEEEEEEEEEEETTTTEEEEEEEEEEEEEEEHHHHHHHHHH--TT-EEEEEEEEEEEEEEETTEEEEEEEEEEEEEEE-GGGEEEEEEE------------------------S---------------

Solvent-accessible surface area (backbone atoms only — not comparable to full-atom values): 17988 Å² total; per-residue (Å²): 135,95,74,48,76,47,73,46,65,30,26,30,65,35,68,62,45,75,44,82,47,98,92,38,40,31,24,36,32,36,34,40,28,62,47,72,43,79,34,75,91,72,70,36,81,37,82,53,69,68,47,66,32,43,38,36,28,48,49,59,29,12,57,23,40,60,74,39,58,48,59,64,42,45,30,37,37,33,23,38,57,44,78,43,77,40,75,52,94,85,40,78,43,75,47,41,34,28,49,42,74,37,38,16,52,26,22,50,57,16,36,42,51,76,46,70,54,80,60,78,79,64,82,75,72,72,79,77,72,70,76,74,75,70,69,73,73,74,73,80,75,74,69,75,73,76,78,75,71,77,74,77,74,76,84,123,135,96,74,48,76,47,73,48,63,30,25,31,65,35,66,61,44,75,44,81,48,100,92,38,40,31,23,36,31,37,34,41,28,62,49,72,43,80,34,74,91,73,70,37,81,36,84,53,70,68,46,66,32,42,38,36,28,47,48,59,30,11,57,23,39,60,74,37,59,47,59,64,41,44,31,38,38,33,24,39,56,44,78,43,78,40,76,50,95,86,40,75,43,75,46,41,33,29,50,41,75,35,40,17,54,25,22,49,56,18,37,42,52,75,44,71,55,80,59,80,79,63,84,74,72,73,80,77,72,70,77,76,76,69,68,73,74,73,73,78,76,72,67,76,72,77,78,76,70,77,75,78,72,75,82,121

Sequence (312 aa):
MNETMICAVGNVATTPVFRDLANGPSVRFRLAVTARYWDREKNAWTDGHTNFFTVWANRQLATNASGSLAVGDPVVVQGRLKVRTDVREGQSRTSADIDAVAIGHDLARGTAAFRRTARTEASTSPPRPEPNWEVPAGGTPGEPVPEQRPDPVPVGMNETMICAVGNVATTPVFRDLANGPSVRFRLAVTARYWDREKNAWTDGHTNFFTVWANRQLATNASGSLAVGDPVVVQGRLKVRTDVREGQSRTSADIDAVAIGHDLARGTAAFRRTARTEASTSPPRPEPNWEVPAGGTPGEPVPEQRPDPVPVG

Foldseek 3Di:
DPWDKDKAKFFFADQWDWDQDPVGIKIKTKTWGWDWDQDPVVRDIDTDDIDIEIEMEGDPCRVVCNVPHDGGFIKMFIFTWDWDWDQDPNDTDIHIYGHTPDMDGDCVVHDDDDDDDPPPPDPPPPDDPDPPPPPPPPPPPCPPPPPPPPDPPPPD/DPWDKDKAKFFFADQWDWDQDPVGIKIKTKTWGWDWDQDPVVRDIDTDDIDIEIEMEGDPCRVVCNVPHDGGFIKMFIFTWDWDWDQDPNDTDIHIYGDTPDMDGDCVVHDDDDDDDPPPPDPPPPDDPPPPPPPPPPPPPPPPPPPPDPDPPPPD

InterPro domains:
  IPR000424 Primosome PriB/single-strand DNA-binding [PF00436] (4-103)
  IPR000424 Primosome PriB/single-strand DNA-binding [PS50935] (1-107)
  IPR000424 Primosome PriB/single-strand DNA-binding [cd04496] (9-106)
  IPR011344 Single-stranded DNA-binding protein [MF_00984] (3-110)
  IPR012340 Nucleic acid-binding, OB-fold [G3DSA:2.40.50.140] (1-116)
  IPR012340 Nucleic acid-binding, OB-fold [SSF50249] (5-153)

Radius of gyration: 29.97 Å; Cα contacts (8 Å, |Δi|>4): 618; chains: 2; bounding box: 61×139×82 Å